Protein AF-0000000083257541 (afdb_homodimer)

pLDDT: mean 76.37, std 27.58, range [29.56, 98.88]

Radius of gyration: 21.98 Å; Cα contacts (8 Å, |Δi|>4): 328; chains: 2; bounding box: 48×57×60 Å

Foldseek 3Di:
DPQDPLVRLLVQLVVQAQAFKWWAWPVGDTFTFGFDDGDSWKTKTKGWLQSPPDDPPPPVPPPDDDDDDDDDDPDPPVPPPVRNTDIDMDIDTSSGTPHMDGDDD/DPQDPLVRLLVQLVVQAQAFKWWAWPVGDTFTFGFDDGDSWKTKTKGWLQSPPDDPPPPVPPDDDDDDDDDDDPDPPPPPPVRNTDIDMDIDTSSGTPHMDGDDD

Solvent-accessible surface area (backbone atoms only — not comparable to full-atom values): 12886 Å² total; per-residue (Å²): 124,86,77,66,49,64,66,53,35,45,50,55,50,56,76,40,54,75,34,45,28,40,35,30,32,69,88,66,50,76,44,64,31,33,28,75,46,69,56,99,55,34,40,33,26,44,24,30,27,70,74,46,84,61,75,73,73,72,73,70,72,69,79,72,84,84,91,88,86,82,77,80,79,76,67,77,72,77,58,66,72,71,74,62,66,27,74,33,75,46,78,42,49,37,83,45,50,61,46,76,42,84,45,84,126,124,86,77,67,48,64,66,52,35,45,49,55,51,56,74,41,54,76,33,46,28,40,36,30,31,69,86,68,51,74,43,61,30,33,28,75,44,69,57,98,56,34,39,33,26,44,24,30,28,69,74,47,83,62,75,72,73,75,74,75,66,76,78,74,86,85,90,87,91,83,86,87,76,80,67,79,71,76,60,66,74,70,72,64,68,28,73,32,75,47,79,41,50,37,82,45,50,62,44,75,42,85,44,85,126

Sequence (210 aa):
MVHHSKEHKLDLCQNHLKQHVLVETTTGDQIEGYVIEVDDEHVHLVVPSQQIPHLPVRAYGGYGPYGGYYGGGYGPYYGYPPYEYGLSRLIIPLTFVAALSLLPWMVHHSKEHKLDLCQNHLKQHVLVETTTGDQIEGYVIEVDDEHVHLVVPSQQIPHLPVRAYGGYGPYGGYYGGGYGPYYGYPPYEYGLSRLIIPLTFVAALSLLPW

Secondary structure (DSSP, 8-state):
-----HHHHHHHHHTTTT-EEEEEETTS-EEEEEEEEE-SSEEEEEEEGGGS-----------------------------TTTTSEEEEEEEGGGEEEEEE---/-----HHHHHHHHHTTTTSEEEEEETTS-EEEEEEEEE-SSEEEEEEEGGGS-----------------------------TTTTSEEEEEEEGGGEEEEEE---

Structure (mmCIF, N/CA/C/O backbone):
data_AF-0000000083257541-model_v1
#
loop_
_entity.id
_entity.type
_entity.pdbx_description
1 polymer 'Uncharacterized protein'
#
loop_
_atom_site.group_PDB
_atom_site.id
_atom_site.type_symbol
_atom_site.label_atom_id
_atom_site.label_alt_id
_atom_site.label_comp_id
_atom_site.label_asym_id
_atom_site.label_entity_id
_atom_site.label_seq_id
_atom_site.pdbx_PDB_ins_code
_atom_site.Cartn_x
_atom_site.Cartn_y
_atom_site.Cartn_z
_atom_site.occupancy
_atom_site.B_iso_or_equiv
_atom_site.auth_seq_id
_atom_site.auth_comp_id
_atom_site.auth_asym_id
_atom_site.auth_atom_id
_atom_site.pdbx_PDB_model_num
ATOM 1 N N . MET A 1 1 ? -9.477 27.609 11.188 1 41.97 1 MET A N 1
ATOM 2 C CA . MET A 1 1 ? -8.93 26.281 11 1 41.97 1 MET A CA 1
ATOM 3 C C . MET A 1 1 ? -9.039 25.453 12.281 1 41.97 1 MET A C 1
ATOM 5 O O . MET A 1 1 ? -8.5 25.859 13.32 1 41.97 1 MET A O 1
ATOM 9 N N . VAL A 1 2 ? -10.125 24.828 12.484 1 49.84 2 VAL A N 1
ATOM 10 C CA . VAL A 1 2 ? -10.328 24.188 13.781 1 49.84 2 VAL A CA 1
ATOM 11 C C . VAL A 1 2 ? -9.133 23.297 14.117 1 49.84 2 VAL A C 1
ATOM 13 O O . VAL A 1 2 ? -8.766 22.422 13.336 1 49.84 2 VAL A O 1
ATOM 16 N N . HIS A 1 3 ? -8.125 23.891 14.742 1 59.59 3 HIS A N 1
ATOM 17 C CA . HIS A 1 3 ? -6.965 23.172 15.25 1 59.59 3 HIS A CA 1
ATOM 18 C C . HIS A 1 3 ? -7.391 21.938 16.047 1 59.59 3 HIS A C 1
ATOM 20 O O . HIS A 1 3 ? -7.887 22.047 17.156 1 59.59 3 HIS A O 1
ATOM 26 N N . HIS A 1 4 ? -7.668 20.844 15.266 1 68.94 4 HIS A N 1
ATOM 27 C CA . HIS A 1 4 ? -7.91 19.625 16.016 1 68.94 4 HIS A CA 1
ATOM 28 C C . HIS A 1 4 ? -6.691 19.234 16.844 1 68.94 4 HIS A C 1
ATOM 30 O O . HIS A 1 4 ? -5.555 19.453 16.422 1 68.94 4 HIS A O 1
ATOM 36 N N . SER A 1 5 ? -6.902 19.062 18.109 1 88.06 5 SER A N 1
ATOM 37 C CA . SER A 1 5 ? -5.84 18.594 19 1 88.06 5 SER A CA 1
ATOM 38 C C . SER A 1 5 ? -5.156 17.359 18.422 1 88.06 5 SER A C 1
ATOM 40 O O . SER A 1 5 ? -5.699 16.688 17.547 1 88.06 5 SER A O 1
ATOM 42 N N . LYS A 1 6 ? -3.98 17.25 18.797 1 92.25 6 LYS A N 1
ATOM 43 C CA . LYS A 1 6 ? -3.227 16.062 18.406 1 92.25 6 LYS A CA 1
ATOM 44 C C . LYS A 1 6 ? -4.004 14.789 18.719 1 92.25 6 LYS A C 1
ATOM 46 O O . LYS A 1 6 ? -3.973 13.836 17.938 1 92.25 6 LYS A O 1
ATOM 51 N N . GLU A 1 7 ? -4.699 14.836 19.828 1 94.12 7 GLU A N 1
ATOM 52 C CA . GLU A 1 7 ? -5.504 13.688 20.25 1 94.12 7 GLU A CA 1
ATOM 53 C C . GLU A 1 7 ? -6.613 13.398 19.234 1 94.12 7 GLU A C 1
ATOM 55 O O . GLU A 1 7 ? -6.914 12.242 18.953 1 94.12 7 GLU A O 1
ATOM 60 N N . HIS A 1 8 ? -7.184 14.445 18.812 1 96.06 8 HIS A N 1
ATOM 61 C CA . HIS A 1 8 ? -8.234 14.281 17.812 1 96.06 8 HIS A CA 1
ATOM 62 C C . HIS A 1 8 ? -7.688 13.688 16.516 1 96.06 8 HIS A C 1
ATOM 64 O O . HIS A 1 8 ? -8.312 12.812 15.914 1 96.06 8 HIS A O 1
ATOM 70 N N . LYS A 1 9 ? -6.508 14.133 16.109 1 97.62 9 LYS A N 1
ATOM 71 C CA . LYS A 1 9 ? -5.871 13.625 14.906 1 97.62 9 LYS A CA 1
ATOM 72 C C . LYS A 1 9 ? -5.457 12.164 15.07 1 97.62 9 LYS A C 1
ATOM 74 O O . LYS A 1 9 ? -5.562 11.375 14.133 1 97.62 9 LYS A O 1
ATOM 79 N N . LEU A 1 10 ? -4.941 11.906 16.234 1 98 10 LEU A N 1
ATOM 80 C CA . LEU A 1 10 ? -4.594 10.523 16.531 1 98 10 LEU A CA 1
ATOM 81 C C . LEU A 1 10 ? -5.809 9.609 16.375 1 98 10 LEU A C 1
ATOM 83 O O . LEU A 1 10 ? -5.727 8.57 15.727 1 98 10 LEU A O 1
ATOM 87 N N . ASP A 1 11 ? -6.898 10.047 16.938 1 97.88 11 ASP A N 1
ATOM 88 C CA . ASP A 1 11 ? -8.133 9.281 16.844 1 97.88 11 ASP A CA 1
ATOM 89 C C . ASP A 1 11 ? -8.57 9.133 15.383 1 97.88 11 ASP A C 1
ATOM 91 O O . ASP A 1 11 ? -9 8.055 14.961 1 97.88 11 ASP A O 1
ATOM 95 N N . LEU A 1 12 ? -8.516 10.195 14.703 1 98.12 12 LEU A N 1
ATOM 96 C CA . LEU A 1 12 ? -8.867 10.211 13.289 1 98.12 12 LEU A CA 1
ATOM 97 C C . LEU A 1 12 ? -8.062 9.172 12.516 1 98.12 12 LEU A C 1
ATOM 99 O O . LEU A 1 12 ? -8.625 8.375 11.766 1 98.12 12 LEU A O 1
ATOM 103 N N . CYS A 1 13 ? -6.738 9.141 12.656 1 98.62 13 CYS A N 1
ATOM 104 C CA . CYS A 1 13 ? -5.855 8.227 11.938 1 98.62 13 CYS A CA 1
ATOM 105 C C . CYS A 1 13 ? -6.062 6.789 12.398 1 98.62 13 CYS A C 1
ATOM 107 O O . CYS A 1 13 ? -6.039 5.863 11.586 1 98.62 13 CYS A O 1
ATOM 109 N N . GLN A 1 14 ? -6.266 6.594 13.703 1 98.69 14 GLN A N 1
ATOM 110 C CA . GLN A 1 14 ? -6.512 5.258 14.234 1 98.69 14 GLN A CA 1
ATOM 111 C C . GLN A 1 14 ? -7.797 4.664 13.656 1 98.69 14 GLN A C 1
ATOM 113 O O . GLN A 1 14 ? -7.859 3.463 13.383 1 98.69 14 GLN A O 1
ATOM 118 N N . ASN A 1 15 ? -8.766 5.492 13.5 1 98.31 15 ASN A N 1
ATOM 119 C CA . ASN A 1 15 ? -10.047 5.047 12.953 1 98.31 15 ASN A CA 1
ATOM 120 C C . ASN A 1 15 ? -9.914 4.629 11.492 1 98.31 15 ASN A C 1
ATOM 122 O O . ASN A 1 15 ? -10.797 3.963 10.945 1 98.31 15 ASN A O 1
ATOM 126 N N . HIS A 1 16 ? -8.797 4.98 10.859 1 98.75 16 HIS A N 1
ATOM 127 C CA . HIS A 1 16 ? -8.586 4.664 9.453 1 98.75 16 HIS A CA 1
ATOM 128 C C . HIS A 1 16 ? -7.402 3.715 9.281 1 98.75 16 HIS A C 1
ATOM 130 O O . HIS A 1 16 ? -6.902 3.541 8.164 1 98.75 16 HIS A O 1
ATOM 136 N N . LEU A 1 17 ? -6.922 3.092 10.352 1 98.75 17 LEU A N 1
ATOM 137 C CA . LEU A 1 17 ? -5.84 2.115 10.289 1 98.75 17 LEU A CA 1
ATOM 138 C C . LEU A 1 17 ? -6.199 0.964 9.352 1 98.75 17 LEU A C 1
ATOM 140 O O . LEU A 1 17 ? -7.324 0.463 9.383 1 98.75 17 LEU A O 1
ATOM 144 N N . LYS A 1 18 ? -5.281 0.583 8.539 1 98.56 18 LYS A N 1
ATOM 145 C CA . LYS A 1 18 ? -5.418 -0.52 7.59 1 98.56 18 LYS A CA 1
ATOM 146 C C . LYS A 1 18 ? -6.535 -0.245 6.586 1 98.56 18 LYS A C 1
ATOM 148 O O . LYS A 1 18 ? -7.297 -1.148 6.238 1 98.56 18 LYS A O 1
ATOM 153 N N . GLN A 1 19 ? -6.695 1.006 6.16 1 98.62 19 GLN A N 1
ATOM 154 C CA . GLN A 1 19 ? -7.695 1.394 5.172 1 98.62 19 GLN A CA 1
ATOM 155 C C . GLN A 1 19 ? -7.066 2.189 4.031 1 98.62 19 GLN A C 1
ATOM 157 O O . GLN A 1 19 ? -6.02 2.816 4.211 1 98.62 19 GLN A O 1
ATOM 162 N N . HIS A 1 20 ? -7.645 2.092 2.797 1 98.44 20 HIS A N 1
ATOM 163 C CA . HIS A 1 20 ? -7.352 2.916 1.631 1 98.44 20 HIS A CA 1
ATOM 164 C C . HIS A 1 20 ? -7.973 4.301 1.766 1 98.44 20 HIS A C 1
ATOM 166 O O . HIS A 1 20 ? -9.195 4.43 1.866 1 98.44 20 HIS A O 1
ATOM 172 N N . VAL A 1 21 ? -7.113 5.395 1.768 1 98.44 21 VAL A N 1
ATOM 173 C CA . VAL A 1 21 ? -7.645 6.691 2.17 1 98.44 21 VAL A CA 1
ATOM 174 C C . VAL A 1 21 ? -7.109 7.777 1.239 1 98.44 21 VAL A C 1
ATOM 176 O O . VAL A 1 21 ? -6.145 7.555 0.504 1 98.44 21 VAL A O 1
ATOM 179 N N . LEU A 1 22 ? -7.836 8.82 1.212 1 97.81 22 LEU A N 1
ATOM 180 C CA . LEU A 1 22 ? -7.32 10.117 0.783 1 97.81 22 LEU A CA 1
ATOM 181 C C . LEU A 1 22 ? -6.953 10.977 1.985 1 97.81 22 LEU A C 1
ATOM 183 O O . LEU A 1 22 ? -7.809 11.281 2.82 1 97.81 22 LEU A O 1
ATOM 187 N N . VAL A 1 23 ? -5.676 11.32 2.121 1 97.69 23 VAL A N 1
ATOM 188 C CA . VAL A 1 23 ? -5.203 12.203 3.18 1 97.69 23 VAL A CA 1
ATOM 189 C C . VAL A 1 23 ? -5.156 13.641 2.668 1 97.69 23 VAL A C 1
ATOM 191 O O . VAL A 1 23 ? -4.586 13.914 1.608 1 97.69 23 VAL A O 1
ATOM 194 N N . GLU A 1 24 ? -5.785 14.477 3.373 1 96.94 24 GLU A N 1
ATOM 195 C CA . GLU A 1 24 ? -5.602 15.906 3.17 1 96.94 24 GLU A CA 1
ATOM 196 C C . GLU A 1 24 ? -4.703 16.516 4.25 1 96.94 24 GLU A C 1
ATOM 198 O O . GLU A 1 24 ? -4.949 16.312 5.441 1 96.94 24 GLU A O 1
ATOM 203 N N . THR A 1 25 ? -3.676 17.219 3.797 1 96.75 25 THR A N 1
ATOM 204 C CA . THR A 1 25 ? -2.779 17.844 4.77 1 96.75 25 THR A CA 1
ATOM 205 C C . THR A 1 25 ? -3.229 19.25 5.105 1 96.75 25 THR A C 1
ATOM 207 O O . THR A 1 25 ? -4.051 19.844 4.395 1 96.75 25 THR A O 1
ATOM 210 N N . THR A 1 26 ? -2.646 19.797 6.137 1 95.19 26 THR A N 1
ATOM 211 C CA . THR A 1 26 ? -2.969 21.141 6.566 1 95.19 26 THR A CA 1
ATOM 212 C C . THR A 1 26 ? -2.494 22.172 5.535 1 95.19 26 THR A C 1
ATOM 214 O O . THR A 1 26 ? -2.955 23.312 5.527 1 95.19 26 THR A O 1
ATOM 217 N N . THR A 1 27 ? -1.584 21.766 4.594 1 93.75 27 THR A N 1
ATOM 218 C CA . THR A 1 27 ? -1.086 22.672 3.564 1 93.75 27 THR A CA 1
ATOM 219 C C . THR A 1 27 ? -1.919 22.562 2.293 1 93.75 27 THR A C 1
ATOM 221 O O . THR A 1 27 ? -1.676 23.266 1.317 1 93.75 27 THR A O 1
ATOM 224 N N . GLY A 1 28 ? -2.824 21.672 2.309 1 93.31 28 GLY A N 1
ATOM 225 C CA . GLY A 1 28 ? -3.744 21.594 1.186 1 93.31 28 GLY A CA 1
ATOM 226 C C . GLY A 1 28 ? -3.453 20.438 0.247 1 93.31 28 GLY A C 1
ATOM 227 O O . GLY A 1 28 ? -4.215 20.188 -0.689 1 93.31 28 GLY A O 1
ATOM 228 N N . ASP A 1 29 ? -2.375 19.703 0.478 1 91.12 29 ASP A N 1
ATOM 229 C CA . ASP A 1 29 ? -2.051 18.562 -0.357 1 91.12 29 ASP A CA 1
ATOM 230 C C . ASP A 1 29 ? -3.055 17.422 -0.142 1 91.12 29 ASP A C 1
ATOM 232 O O . ASP A 1 29 ? -3.543 17.219 0.972 1 91.12 29 ASP A O 1
ATOM 236 N N . GLN A 1 30 ? -3.326 16.719 -1.238 1 94.12 30 GLN A N 1
ATOM 237 C CA . GLN A 1 30 ? -4.109 15.492 -1.176 1 94.12 30 GLN A CA 1
ATOM 238 C C . GLN A 1 30 ? -3.273 14.289 -1.603 1 94.12 30 GLN A C 1
ATOM 240 O O . GLN A 1 30 ? -2.697 14.281 -2.693 1 94.12 30 GLN A O 1
ATOM 245 N N . ILE A 1 31 ? -3.256 13.273 -0.767 1 94.56 31 ILE A N 1
ATOM 246 C CA . ILE A 1 31 ? -2.41 12.102 -0.986 1 94.56 31 ILE A CA 1
ATOM 247 C C . ILE A 1 31 ? -3.242 10.828 -0.838 1 94.56 31 ILE A C 1
ATOM 249 O O . ILE A 1 31 ? -3.871 10.609 0.199 1 94.56 31 ILE A O 1
ATOM 253 N N . GLU A 1 32 ? -3.266 10.055 -1.891 1 95.75 32 GLU A N 1
ATOM 254 C CA . GLU A 1 32 ? -3.822 8.711 -1.761 1 95.75 32 GLU A CA 1
ATOM 255 C C . GLU A 1 32 ? -2.844 7.777 -1.057 1 95.75 32 GLU A C 1
ATOM 257 O O . GLU A 1 32 ? -1.653 7.758 -1.376 1 95.75 32 GLU A O 1
ATOM 262 N N . GLY A 1 33 ? -3.33 7.012 -0.13 1 98.06 33 GLY A N 1
ATOM 263 C CA . GLY A 1 33 ? -2.465 6.078 0.573 1 98.06 33 GLY A CA 1
ATOM 264 C C . GLY A 1 33 ? -3.229 4.98 1.29 1 98.06 33 GLY A C 1
ATOM 265 O O . GLY A 1 33 ? -4.461 4.996 1.322 1 98.06 33 GLY A O 1
ATOM 266 N N . TYR A 1 34 ? -2.566 3.973 1.694 1 98.75 34 TYR A N 1
ATOM 267 C CA . TYR A 1 34 ? -3.004 2.92 2.605 1 98.75 34 TYR A CA 1
ATOM 268 C C . TYR A 1 34 ? -2.332 3.062 3.965 1 98.75 34 TYR A C 1
ATOM 270 O O . TYR A 1 34 ? -1.104 3.072 4.059 1 98.75 34 TYR A O 1
ATOM 278 N N . VAL A 1 35 ? -3.178 3.178 5.02 1 98.88 35 VAL A N 1
ATOM 279 C CA . VAL A 1 35 ? -2.623 3.389 6.352 1 98.88 35 VAL A CA 1
ATOM 280 C C . VAL A 1 35 ? -2.088 2.07 6.906 1 98.88 35 VAL A C 1
ATOM 282 O O . VAL A 1 35 ? -2.854 1.128 7.129 1 98.88 35 VAL A O 1
ATOM 285 N N . ILE A 1 36 ? -0.767 2.037 7.164 1 98.69 36 ILE A N 1
ATOM 286 C CA . ILE A 1 36 ? -0.191 0.767 7.594 1 98.69 36 ILE A CA 1
ATOM 287 C C . ILE A 1 36 ? 0.078 0.8 9.094 1 98.69 36 ILE A C 1
ATOM 289 O O . ILE A 1 36 ? 0.159 -0.248 9.742 1 98.69 36 ILE A O 1
ATOM 293 N N . GLU A 1 37 ? 0.319 1.988 9.641 1 98.62 37 GLU A N 1
ATOM 294 C CA . GLU A 1 37 ? 0.609 2.137 11.07 1 98.62 37 GLU A CA 1
ATOM 295 C C . GLU A 1 37 ? 0.25 3.535 11.562 1 98.62 37 GLU A C 1
ATOM 297 O O . GLU A 1 37 ? 0.361 4.512 10.812 1 98.62 37 GLU A O 1
ATOM 302 N N . VAL A 1 38 ? -0.247 3.594 12.82 1 98.81 38 VAL A N 1
ATOM 303 C CA . VAL A 1 38 ? -0.443 4.855 13.531 1 98.81 38 VAL A CA 1
ATOM 304 C C . VAL A 1 38 ? 0.255 4.797 14.883 1 98.81 38 VAL A C 1
ATOM 306 O O . VAL A 1 38 ? -0.014 3.904 15.695 1 98.81 38 VAL A O 1
ATOM 309 N N . ASP A 1 39 ? 1.161 5.719 15.008 1 98.25 39 ASP A N 1
ATOM 310 C CA . ASP A 1 39 ? 1.745 5.801 16.344 1 98.25 39 ASP A CA 1
ATOM 311 C C . ASP A 1 39 ? 1.395 7.129 17.016 1 98.25 39 ASP A C 1
ATOM 313 O O . ASP A 1 39 ? 0.495 7.84 16.562 1 98.25 39 ASP A O 1
ATOM 317 N N . ASP A 1 40 ? 2.062 7.512 18.047 1 97.5 40 ASP A N 1
ATOM 318 C CA . ASP A 1 40 ? 1.649 8.648 18.859 1 97.5 40 ASP A CA 1
ATOM 319 C C . ASP A 1 40 ? 1.889 9.969 18.141 1 97.5 40 ASP A C 1
ATOM 321 O O . ASP A 1 40 ? 1.31 10.992 18.5 1 97.5 40 ASP A O 1
ATOM 325 N N . GLU A 1 41 ? 2.758 9.883 17.078 1 97.88 41 GLU A N 1
ATOM 326 C CA . GLU A 1 41 ? 3.156 11.156 16.484 1 97.88 41 GLU A CA 1
ATOM 327 C C . GLU A 1 41 ? 2.898 11.164 14.977 1 97.88 41 GLU A C 1
ATOM 329 O O . GLU A 1 41 ? 2.85 12.227 14.359 1 97.88 41 GLU A O 1
ATOM 334 N N . HIS A 1 42 ? 2.74 9.93 14.422 1 98.62 42 HIS A N 1
ATOM 335 C CA . HIS A 1 42 ? 2.768 9.867 12.969 1 98.62 42 HIS A CA 1
ATOM 336 C C . HIS A 1 42 ? 1.729 8.883 12.438 1 98.62 42 HIS A C 1
ATOM 338 O O . HIS 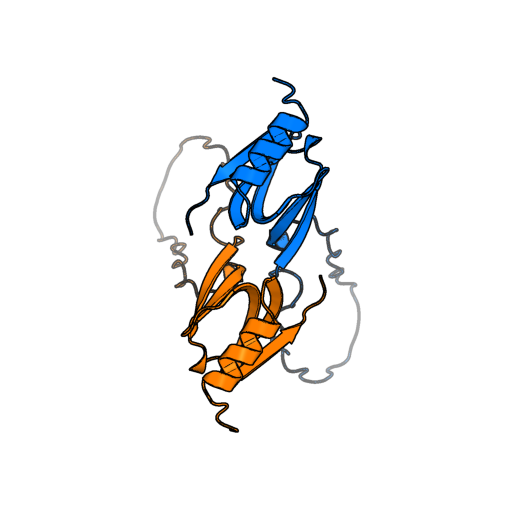A 1 42 ? 1.334 7.949 13.141 1 98.62 42 HIS A O 1
ATOM 344 N N . VAL A 1 43 ? 1.272 9.125 11.266 1 98.81 43 VAL A N 1
ATOM 345 C CA . VAL A 1 43 ? 0.597 8.141 10.43 1 98.81 43 VAL A CA 1
ATOM 346 C C . VAL A 1 43 ? 1.539 7.664 9.328 1 98.81 43 VAL A C 1
ATOM 348 O O . VAL A 1 43 ? 2.197 8.477 8.672 1 98.81 43 VAL A O 1
ATOM 351 N N . HIS A 1 44 ? 1.72 6.387 9.195 1 98.75 44 HIS A N 1
ATOM 352 C CA . HIS A 1 44 ? 2.543 5.738 8.18 1 98.75 44 HIS A CA 1
ATOM 353 C C . HIS A 1 44 ? 1.69 5.203 7.035 1 98.75 44 HIS A C 1
ATOM 355 O O . HIS A 1 44 ? 0.712 4.492 7.262 1 98.75 44 HIS A O 1
ATOM 361 N N . LEU A 1 45 ? 2.115 5.551 5.805 1 98.69 45 LEU A N 1
ATOM 362 C CA . LEU A 1 45 ? 1.312 5.207 4.633 1 98.69 45 LEU A CA 1
ATOM 363 C C . LEU A 1 45 ? 2.166 4.52 3.572 1 98.69 45 LEU A C 1
ATOM 365 O O . LEU A 1 45 ? 3.344 4.848 3.41 1 98.69 45 LEU A O 1
ATOM 369 N N . VAL A 1 46 ? 1.563 3.576 2.891 1 98.25 46 VAL A N 1
ATOM 370 C CA . VAL A 1 46 ? 2.029 3.184 1.566 1 98.25 46 VAL A CA 1
ATOM 371 C C . VAL A 1 46 ? 1.337 4.031 0.501 1 98.25 46 VAL A C 1
ATOM 373 O O . VAL A 1 46 ? 0.112 4.176 0.517 1 98.25 46 VAL A O 1
ATOM 376 N N . VAL A 1 47 ? 2.109 4.637 -0.39 1 96.75 47 VAL A N 1
ATOM 377 C CA . VAL A 1 47 ? 1.591 5.555 -1.4 1 96.75 47 VAL A CA 1
ATOM 378 C C . VAL A 1 47 ? 2.193 5.219 -2.762 1 96.75 47 VAL A C 1
ATOM 380 O O . VAL A 1 47 ? 3.246 4.582 -2.842 1 96.75 47 VAL A O 1
ATOM 383 N N . PRO A 1 48 ? 1.445 5.645 -3.855 1 93.31 48 PRO A N 1
ATOM 384 C CA . PRO A 1 48 ? 2.16 5.578 -5.133 1 93.31 48 PRO A CA 1
ATOM 385 C C . PRO A 1 48 ? 3.424 6.434 -5.148 1 93.31 48 PRO A C 1
ATOM 387 O O . PRO A 1 48 ? 3.412 7.562 -4.648 1 93.31 48 PRO A O 1
ATOM 390 N N . SER A 1 49 ? 4.5 5.898 -5.734 1 90.38 49 SER A N 1
ATOM 391 C CA . SER A 1 49 ? 5.777 6.602 -5.738 1 90.38 49 SER A CA 1
ATOM 392 C C . SER A 1 49 ? 5.668 7.945 -6.449 1 90.38 49 SER A C 1
ATOM 394 O O . SER A 1 49 ? 6.387 8.891 -6.121 1 90.38 49 SER A O 1
ATOM 396 N N . GLN A 1 50 ? 4.793 8.055 -7.332 1 84.12 50 GLN A N 1
ATOM 397 C CA . GLN A 1 50 ? 4.641 9.273 -8.125 1 84.12 50 GLN A CA 1
ATOM 398 C C . GLN A 1 50 ? 4.164 10.43 -7.258 1 84.12 50 GLN A C 1
ATOM 400 O O . GLN A 1 50 ? 4.277 11.594 -7.652 1 84.12 50 GLN A O 1
ATOM 405 N N . GLN A 1 51 ? 3.602 10.109 -6.109 1 84.06 51 GLN A N 1
ATOM 406 C CA . GLN A 1 51 ? 3.07 11.156 -5.246 1 84.06 51 GLN A CA 1
ATOM 407 C C . GLN A 1 51 ? 4.172 11.781 -4.391 1 84.06 51 GLN A C 1
ATOM 409 O O . GLN A 1 51 ? 3.949 12.789 -3.721 1 84.06 51 GLN A O 1
ATOM 414 N N . ILE A 1 52 ? 5.277 11.094 -4.305 1 79.75 52 ILE A N 1
ATOM 415 C CA . ILE A 1 52 ? 6.406 11.664 -3.572 1 79.75 52 ILE A CA 1
ATOM 416 C C . ILE A 1 52 ? 7.246 12.523 -4.512 1 79.75 52 ILE A C 1
ATOM 418 O O . ILE A 1 52 ? 7.629 12.086 -5.598 1 79.75 52 ILE A O 1
ATOM 422 N N . PRO A 1 53 ? 7.16 13.867 -4.234 1 60.75 53 PRO A N 1
ATOM 423 C CA . PRO A 1 53 ? 7.926 14.75 -5.129 1 60.75 53 PRO A CA 1
ATOM 424 C C . PRO A 1 53 ? 9.328 14.227 -5.406 1 60.75 53 PRO A C 1
ATOM 426 O O . PRO A 1 53 ? 10.062 13.875 -4.477 1 60.75 53 PRO A O 1
ATOM 429 N N . HIS A 1 54 ? 9.438 13.359 -6.254 1 52.62 54 HIS A N 1
ATOM 430 C CA . HIS A 1 54 ? 10.812 13.086 -6.664 1 52.62 54 HIS A CA 1
ATOM 431 C C . HIS A 1 54 ? 11.477 14.336 -7.227 1 52.62 54 HIS A C 1
ATOM 433 O O . HIS A 1 54 ? 10.805 15.203 -7.797 1 52.62 54 HIS A O 1
ATOM 439 N N . LEU A 1 55 ? 12.648 14.82 -6.676 1 41.19 55 LEU A N 1
ATOM 440 C CA . LEU A 1 55 ? 13.438 15.734 -7.492 1 41.19 55 LEU A CA 1
ATOM 441 C C . LEU A 1 55 ? 13.469 15.281 -8.945 1 41.19 55 LEU A C 1
ATOM 443 O O . LEU A 1 55 ? 13.398 14.078 -9.227 1 41.19 55 LEU A O 1
ATOM 447 N N . PRO A 1 56 ? 13.078 16.156 -9.812 1 39.66 56 PRO A N 1
ATOM 448 C CA . PRO A 1 56 ? 13.172 15.828 -11.234 1 39.66 56 PRO A CA 1
ATOM 449 C C . PRO A 1 56 ? 14.398 14.984 -11.57 1 39.66 56 PRO A C 1
ATOM 451 O O . PRO A 1 56 ? 15.492 15.266 -11.07 1 39.66 56 PRO A O 1
ATOM 454 N N . VAL A 1 57 ? 14.32 13.812 -11.586 1 36.12 57 VAL A N 1
ATOM 455 C CA . VAL A 1 57 ? 15.469 13.359 -12.367 1 36.12 57 VAL A CA 1
ATOM 456 C C . VAL A 1 57 ? 15.68 14.289 -13.562 1 36.12 57 VAL A C 1
ATOM 458 O O . VAL A 1 57 ? 14.766 14.5 -14.367 1 36.12 57 VAL A O 1
ATOM 461 N N . ARG A 1 58 ? 16.547 15.344 -13.461 1 35.34 58 ARG A N 1
ATOM 462 C CA . ARG A 1 58 ? 17.016 16.094 -14.617 1 35.34 58 ARG A CA 1
ATOM 463 C C . ARG A 1 58 ? 17 15.234 -15.875 1 35.34 58 ARG A C 1
ATOM 465 O O . ARG A 1 58 ? 17.5 14.109 -15.859 1 35.34 58 ARG A O 1
ATOM 472 N N . ALA A 1 59 ? 16.109 15.406 -16.719 1 36.22 59 ALA A N 1
ATOM 473 C CA . ALA A 1 59 ? 16.219 15.023 -18.125 1 36.22 59 ALA A CA 1
ATOM 474 C C . ALA A 1 59 ? 17.641 15.25 -18.641 1 36.22 59 ALA A C 1
ATOM 476 O O . ALA A 1 59 ? 18.031 16.391 -18.891 1 36.22 59 ALA A O 1
ATOM 477 N N . TYR A 1 60 ? 18.656 14.641 -18.234 1 34.56 60 TYR A N 1
ATOM 478 C CA . TYR A 1 60 ? 19.906 14.805 -18.953 1 34.56 60 TYR A CA 1
ATOM 479 C C . TYR A 1 60 ? 19.688 14.68 -20.453 1 34.56 60 TYR A C 1
ATOM 481 O O . TYR A 1 60 ? 20.625 14.391 -21.203 1 34.56 60 TYR A O 1
ATOM 489 N N . GLY A 1 61 ? 18.453 14.672 -20.969 1 36.03 61 GLY A N 1
ATOM 490 C CA . GLY A 1 61 ? 18.688 14.609 -22.406 1 36.03 61 GLY A CA 1
ATOM 491 C C . GLY A 1 61 ? 19.359 15.852 -22.953 1 36.03 61 GLY A C 1
ATOM 492 O O . GLY A 1 61 ? 18.781 16.562 -23.781 1 36.03 61 GLY A O 1
ATOM 493 N N . GLY A 1 62 ? 20.141 16.641 -22.234 1 34.5 62 GLY A N 1
ATOM 494 C CA . GLY A 1 62 ? 20.703 17.625 -23.156 1 34.5 62 GLY A CA 1
ATOM 495 C C . GLY A 1 62 ? 21.438 16.984 -24.312 1 34.5 62 GLY A C 1
ATOM 496 O O . GLY A 1 62 ? 22.281 16.109 -24.125 1 34.5 62 GLY A O 1
ATOM 497 N N . TYR A 1 63 ? 20.812 16.781 -25.547 1 35.09 63 TYR A N 1
ATOM 498 C CA . TYR A 1 63 ? 21.469 16.594 -26.828 1 35.09 63 TYR A CA 1
ATOM 499 C C . TYR A 1 63 ? 22.641 17.562 -26.984 1 35.09 63 TYR A C 1
ATOM 501 O O . TYR A 1 63 ? 22.469 18.781 -26.984 1 35.09 63 TYR A O 1
ATOM 509 N N . GLY A 1 64 ? 23.766 17.328 -26.391 1 34.56 64 GLY A N 1
ATOM 510 C CA . GLY A 1 64 ? 24.922 17.953 -27.016 1 34.56 64 GLY A CA 1
ATOM 511 C C . GLY A 1 64 ? 25 17.688 -28.516 1 34.56 64 GLY A C 1
ATOM 512 O O . GLY A 1 64 ? 24.344 16.797 -29.031 1 34.56 64 GLY A O 1
ATOM 513 N N . PRO A 1 65 ? 25.516 18.531 -29.391 1 32.41 65 PRO A N 1
ATOM 514 C CA . PRO A 1 65 ? 25.688 18.547 -30.844 1 32.41 65 PRO A CA 1
ATOM 515 C C . PRO A 1 65 ? 26.188 17.203 -31.391 1 32.41 65 PRO A C 1
ATOM 517 O O . PRO A 1 65 ? 25.703 16.734 -32.438 1 32.41 65 PRO A O 1
ATOM 520 N N . TYR A 1 66 ? 27.609 16.891 -31.203 1 30.62 66 TYR A N 1
ATOM 521 C CA . TYR A 1 66 ? 28.547 16.469 -32.219 1 30.62 66 TYR A CA 1
ATOM 522 C C . TYR A 1 66 ? 28.219 15.062 -32.719 1 30.62 66 TYR A C 1
ATOM 524 O O . TYR A 1 66 ? 27.359 14.383 -32.156 1 30.62 66 TYR A O 1
ATOM 532 N N . GLY A 1 67 ? 29.484 14 -32.781 1 31.44 67 GLY A N 1
ATOM 533 C CA . GLY A 1 67 ? 30.203 13.102 -33.688 1 31.44 67 GLY A CA 1
ATOM 534 C C . GLY A 1 67 ? 29.484 11.781 -33.906 1 31.44 67 GLY A C 1
ATOM 535 O O . GLY A 1 67 ? 28.484 11.5 -33.219 1 31.44 67 GLY A O 1
ATOM 536 N N . GLY A 1 68 ? 30.375 10.508 -34.188 1 30.28 68 GLY A N 1
ATOM 537 C CA . GLY A 1 68 ? 30.578 9.367 -35.062 1 30.28 68 GLY A CA 1
ATOM 538 C C . GLY A 1 68 ? 29.672 8.195 -34.75 1 30.28 68 GLY A C 1
ATOM 539 O O . GLY A 1 68 ? 28.547 8.125 -35.25 1 30.28 68 GLY A O 1
ATOM 540 N N . TYR A 1 69 ? 30.328 7.016 -34.219 1 32.41 69 TYR A N 1
ATOM 541 C CA . TYR A 1 69 ? 30.359 5.605 -34.594 1 32.41 69 TYR A CA 1
ATOM 542 C C . TYR A 1 69 ? 29.094 4.895 -34.156 1 32.41 69 TYR A C 1
ATOM 544 O O . TYR A 1 69 ? 28.406 5.344 -33.219 1 32.41 69 TYR A O 1
ATOM 552 N N . TYR A 1 70 ? 28.672 3.773 -34.938 1 33.25 70 TYR A N 1
ATOM 553 C CA . TYR A 1 70 ? 27.672 2.779 -35.312 1 33.25 70 TYR A CA 1
ATOM 554 C C . TYR A 1 70 ? 27.234 1.979 -34.062 1 33.25 70 TYR A C 1
ATOM 556 O O . TYR A 1 70 ? 26.703 0.875 -34.219 1 33.25 70 TYR A O 1
ATOM 564 N N . GLY A 1 71 ? 28.016 2.041 -33.031 1 31.47 71 GLY A N 1
ATOM 565 C CA . GLY A 1 71 ? 28 0.777 -32.312 1 31.47 71 GLY A CA 1
ATOM 566 C C . GLY A 1 71 ? 26.594 0.266 -32.031 1 31.47 71 GLY A C 1
ATOM 567 O O . GLY A 1 71 ? 25.625 1.018 -32.125 1 31.47 71 GLY A O 1
ATOM 568 N N . GLY A 1 72 ? 26.484 -1.099 -31.781 1 33.06 72 GLY A N 1
ATOM 569 C CA . GLY A 1 72 ? 25.625 -2.258 -31.641 1 33.06 72 GLY A CA 1
ATOM 570 C C . GLY A 1 72 ? 24.406 -2.002 -30.766 1 33.06 72 GLY A C 1
ATOM 571 O O . GLY A 1 72 ? 24.344 -0.986 -30.078 1 33.06 72 GLY A O 1
ATOM 572 N N . GLY A 1 73 ? 23.359 -2.928 -31.016 1 31.47 73 GLY A N 1
ATOM 573 C CA . GLY A 1 73 ? 21.969 -3.287 -30.797 1 31.47 73 GLY A CA 1
ATOM 574 C C . GLY A 1 73 ? 21.594 -3.371 -29.328 1 31.47 73 GLY A C 1
ATOM 575 O O . GLY A 1 73 ? 21.672 -4.445 -28.719 1 31.47 73 GLY A O 1
ATOM 576 N N . TYR A 1 74 ? 22.141 -2.58 -28.469 1 31.88 74 TYR A N 1
ATOM 577 C CA . TYR A 1 74 ? 21.719 -2.908 -27.109 1 31.88 74 TYR A CA 1
ATOM 578 C C . TYR A 1 74 ? 20.203 -3.051 -27.047 1 31.88 74 TYR A C 1
ATOM 580 O O . TYR A 1 74 ? 19.469 -2.248 -27.625 1 31.88 74 TYR A O 1
ATOM 588 N N . GLY A 1 75 ? 19.719 -4.316 -27.234 1 34.38 75 GLY A N 1
ATOM 589 C CA . GLY A 1 75 ? 18.359 -4.781 -27.016 1 34.38 75 GLY A CA 1
ATOM 590 C C . GLY A 1 75 ? 17.641 -4.031 -25.922 1 34.38 75 GLY A C 1
ATOM 591 O O . GLY A 1 75 ? 18.266 -3.461 -25.031 1 34.38 75 GLY A O 1
ATOM 592 N N . PRO A 1 76 ? 16.641 -3.27 -26.344 1 32.09 76 PRO A N 1
ATOM 593 C CA . PRO A 1 76 ? 15.805 -2.502 -25.422 1 32.09 76 PRO A CA 1
ATOM 594 C C . PRO A 1 76 ? 15.516 -3.26 -24.125 1 32.09 76 PRO A C 1
ATOM 596 O O . PRO A 1 76 ? 14.977 -4.371 -24.156 1 32.09 76 PRO A O 1
ATOM 599 N N . TYR A 1 77 ? 16.516 -3.506 -23.281 1 32.28 77 TYR A N 1
ATOM 600 C CA . TYR A 1 77 ? 16.094 -3.979 -21.969 1 32.28 77 TYR A CA 1
ATOM 601 C C . TYR A 1 77 ? 14.789 -3.32 -21.531 1 32.28 77 TYR A C 1
ATOM 603 O O . TYR A 1 77 ? 14.633 -2.102 -21.641 1 32.28 77 TYR A O 1
ATOM 611 N N . TYR A 1 78 ? 13.695 -3.707 -22.078 1 34.28 78 TYR A N 1
ATOM 612 C CA . TYR A 1 78 ? 12.352 -3.393 -21.594 1 34.28 78 TYR A CA 1
ATOM 613 C C . TYR A 1 78 ? 12.383 -3.082 -20.094 1 34.28 78 TYR A C 1
ATOM 615 O O . TYR A 1 78 ? 11.969 -3.906 -19.281 1 34.28 78 TYR A O 1
ATOM 623 N N . GLY A 1 79 ? 13.484 -2.801 -19.594 1 34.31 79 GLY A N 1
ATOM 624 C CA . GLY A 1 79 ? 13.484 -2.555 -18.156 1 34.31 79 GLY A CA 1
ATOM 625 C C . GLY A 1 79 ? 12.5 -1.478 -17.75 1 34.31 79 GLY A C 1
ATOM 626 O O . GLY A 1 79 ? 12.492 -0.384 -18.312 1 34.31 79 GLY A O 1
ATOM 627 N N . TYR A 1 80 ? 11.172 -1.749 -17.609 1 37.97 80 TYR A N 1
ATOM 628 C CA . TYR A 1 80 ? 10.359 -0.759 -16.906 1 37.97 80 TYR A CA 1
AT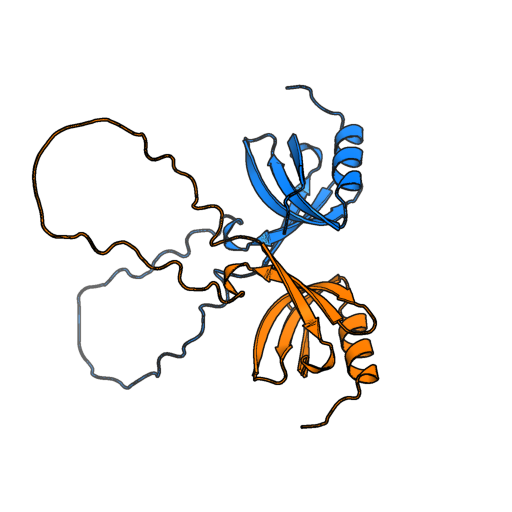OM 629 C C . TYR A 1 80 ? 11.234 0.13 -16.031 1 37.97 80 TYR A C 1
ATOM 631 O O . TYR A 1 80 ? 12.188 -0.344 -15.414 1 37.97 80 TYR A O 1
ATOM 639 N N . PRO A 1 81 ? 11.594 1.227 -16.453 1 40.09 81 PRO A N 1
ATOM 640 C CA . PRO A 1 81 ? 12.281 2.02 -15.43 1 40.09 81 PRO A CA 1
ATOM 641 C C . PRO A 1 81 ? 11.688 1.821 -14.031 1 40.09 81 PRO A C 1
ATOM 643 O O . PRO A 1 81 ? 10.5 2.074 -13.82 1 40.09 81 PRO A O 1
ATOM 646 N N . PRO A 1 82 ? 12.008 0.764 -13.297 1 45.09 82 PRO A N 1
ATOM 647 C CA . PRO A 1 82 ? 11.5 0.287 -12.016 1 45.09 82 PRO A CA 1
ATOM 648 C C . PRO A 1 82 ? 10.93 1.412 -11.148 1 45.09 82 PRO A C 1
ATOM 650 O O . PRO A 1 82 ? 9.953 1.205 -10.422 1 45.09 82 PRO A O 1
ATOM 653 N N . TYR A 1 83 ? 11.562 2.67 -11.109 1 49.31 83 TYR A N 1
ATOM 654 C CA . TYR A 1 83 ? 11.477 3.596 -9.992 1 49.31 83 TYR A CA 1
ATOM 655 C C . TYR A 1 83 ? 10.258 4.504 -10.125 1 49.31 83 TYR A C 1
ATOM 657 O O . TYR A 1 83 ? 9.695 4.957 -9.125 1 49.31 83 TYR A O 1
ATOM 665 N N . GLU A 1 84 ? 9.656 4.66 -11.336 1 60 84 GLU A N 1
ATOM 666 C CA . GLU A 1 84 ? 8.695 5.758 -11.43 1 60 84 GLU A CA 1
ATOM 667 C C . GLU A 1 84 ? 7.293 5.293 -11.047 1 60 84 GLU A C 1
ATOM 669 O O . GLU A 1 84 ? 6.48 6.086 -10.562 1 60 84 GLU A O 1
ATOM 674 N N . TYR A 1 85 ? 7.027 3.971 -11.055 1 73.88 85 TYR A N 1
ATOM 675 C CA . TYR A 1 85 ? 5.641 3.568 -10.852 1 73.88 85 TYR A CA 1
ATOM 676 C C . TYR A 1 85 ? 5.527 2.547 -9.727 1 73.88 85 TYR A C 1
ATOM 678 O O . TYR A 1 85 ? 4.602 1.729 -9.711 1 73.88 85 TYR A O 1
ATOM 686 N N . GLY A 1 86 ? 6.137 2.83 -8.609 1 88.94 86 GLY A N 1
ATOM 687 C CA . GLY A 1 86 ? 6.156 1.884 -7.508 1 88.94 86 GLY A CA 1
ATOM 688 C C . GLY A 1 86 ? 5.453 2.402 -6.266 1 88.94 86 GLY A C 1
ATOM 689 O O . GLY A 1 86 ? 4.547 3.232 -6.359 1 88.94 86 GLY A O 1
ATOM 690 N N . LEU A 1 87 ? 5.672 1.7 -5.27 1 95 87 LEU A N 1
ATOM 691 C CA . LEU A 1 87 ? 5.18 2.084 -3.949 1 95 87 LEU A CA 1
ATOM 692 C C . LEU A 1 87 ? 6.262 2.811 -3.154 1 95 87 LEU A C 1
ATOM 694 O O . LEU A 1 87 ? 7.449 2.537 -3.326 1 95 87 LEU A O 1
ATOM 698 N N . SER A 1 88 ? 5.797 3.734 -2.395 1 94.62 88 SER A N 1
ATOM 699 C CA . SER A 1 88 ? 6.656 4.422 -1.435 1 94.62 88 SER A CA 1
ATOM 700 C C . SER A 1 88 ? 6.008 4.469 -0.054 1 94.62 88 SER A C 1
ATOM 702 O O . SER A 1 88 ? 4.785 4.379 0.069 1 94.62 88 SER A O 1
ATOM 704 N N . ARG A 1 89 ? 6.898 4.543 0.91 1 96.88 89 ARG A N 1
ATOM 705 C CA . ARG A 1 89 ? 6.418 4.785 2.268 1 96.88 89 ARG A CA 1
ATOM 706 C C . ARG A 1 89 ? 6.438 6.273 2.602 1 96.88 89 ARG A C 1
ATOM 708 O O . ARG A 1 89 ? 7.434 6.953 2.359 1 96.88 89 ARG A O 1
ATOM 715 N N . LEU A 1 90 ? 5.344 6.762 3.107 1 97.06 90 LEU A N 1
ATOM 716 C CA . LEU A 1 90 ? 5.246 8.156 3.508 1 97.06 90 LEU A CA 1
ATOM 717 C C . LEU A 1 90 ? 4.848 8.281 4.977 1 97.06 90 LEU A C 1
ATOM 719 O O . LEU A 1 90 ? 3.891 7.641 5.418 1 97.06 90 LEU A O 1
ATOM 723 N N . ILE A 1 91 ? 5.652 9.055 5.723 1 98.19 91 ILE A N 1
ATOM 724 C CA . ILE A 1 91 ? 5.371 9.289 7.137 1 98.19 91 ILE A CA 1
ATOM 725 C C . ILE A 1 91 ? 4.957 10.742 7.344 1 98.19 91 ILE A C 1
ATOM 727 O O . ILE A 1 91 ? 5.703 11.664 7 1 98.19 91 ILE A O 1
ATOM 731 N N . ILE A 1 92 ? 3.752 10.945 7.875 1 97.75 92 ILE A N 1
ATOM 732 C CA . ILE A 1 92 ? 3.199 12.281 8.062 1 97.75 92 ILE A CA 1
ATOM 733 C C . ILE A 1 92 ? 2.967 12.539 9.555 1 97.75 92 ILE A C 1
ATOM 735 O O . ILE A 1 92 ? 2.283 11.758 10.227 1 97.75 92 ILE A O 1
ATOM 739 N N . PRO A 1 93 ? 3.506 13.594 10.078 1 98.31 93 PRO A N 1
ATOM 740 C CA . PRO A 1 93 ? 3.092 13.945 11.438 1 98.31 93 PRO A CA 1
ATOM 741 C C . PRO A 1 93 ? 1.585 14.156 11.555 1 98.31 93 PRO A C 1
ATOM 743 O O . PRO A 1 93 ? 0.963 14.719 10.648 1 98.31 93 PRO A O 1
ATOM 746 N N . LEU A 1 94 ? 1.043 13.711 12.688 1 98.19 94 LEU A N 1
ATOM 747 C CA . LEU A 1 94 ? -0.395 13.836 12.898 1 98.19 94 LEU A CA 1
ATOM 748 C C . LEU A 1 94 ? -0.842 15.281 12.773 1 98.19 94 LEU A C 1
ATOM 750 O O . LEU A 1 94 ? -1.935 15.562 12.273 1 98.19 94 LEU A O 1
ATOM 754 N N . THR A 1 95 ? 0.015 16.234 13.164 1 96.19 95 THR A N 1
ATOM 755 C CA . THR A 1 95 ? -0.336 17.641 13.156 1 96.19 95 THR A CA 1
ATOM 756 C C . THR A 1 95 ? -0.485 18.156 11.727 1 96.19 95 THR A C 1
ATOM 758 O O . THR A 1 95 ? -1.09 19.203 11.492 1 96.19 95 THR A O 1
ATOM 761 N N . PHE A 1 96 ? 0.054 17.484 10.734 1 96.94 96 PHE A N 1
ATOM 762 C CA . PHE A 1 96 ? -0.023 17.906 9.344 1 96.94 96 PHE A CA 1
ATOM 763 C C . PHE A 1 96 ? -1.252 17.312 8.664 1 96.94 96 PHE A C 1
ATOM 765 O O . PHE A 1 96 ? -1.558 17.641 7.52 1 96.94 96 PHE A O 1
ATOM 772 N N . VAL A 1 97 ? -1.976 16.453 9.383 1 97.62 97 VAL A N 1
ATOM 773 C CA . VAL A 1 97 ? -3.178 15.852 8.812 1 97.62 97 VAL A CA 1
ATOM 774 C C . VAL A 1 97 ? -4.375 16.781 9.039 1 97.62 97 VAL A C 1
ATOM 776 O O . VAL A 1 97 ? -4.684 17.125 10.18 1 97.62 97 VAL A O 1
ATOM 779 N N . ALA A 1 98 ? -4.969 17.141 8 1 97.31 98 ALA A N 1
ATOM 780 C CA . ALA A 1 98 ? -6.176 17.953 8.094 1 97.31 98 ALA A CA 1
ATOM 781 C C . ALA A 1 98 ? -7.43 17.078 8.086 1 97.31 98 ALA A C 1
ATOM 783 O O . ALA A 1 98 ? -8.391 17.359 8.812 1 97.31 98 ALA A O 1
ATOM 784 N N . ALA A 1 99 ? -7.395 16.047 7.281 1 97.69 99 ALA A N 1
ATOM 785 C CA . ALA A 1 99 ? -8.547 15.164 7.164 1 97.69 99 ALA A CA 1
ATOM 786 C C . ALA A 1 99 ? -8.156 13.828 6.535 1 97.69 99 ALA A C 1
ATOM 788 O O . ALA A 1 99 ? -7.141 13.742 5.84 1 97.69 99 ALA A O 1
ATOM 789 N N . LEU A 1 100 ? -8.906 12.844 6.836 1 98.06 100 LEU A N 1
ATOM 790 C CA . LEU A 1 100 ? -8.836 11.547 6.176 1 98.06 100 LEU A CA 1
ATOM 791 C C . LEU A 1 100 ? -10.227 11.094 5.719 1 98.06 100 LEU A C 1
ATOM 793 O O . LEU A 1 100 ? -11.203 11.258 6.449 1 98.06 100 LEU A O 1
ATOM 797 N N . SER A 1 101 ? -10.266 10.586 4.559 1 97.88 101 SER A N 1
ATOM 798 C CA . SER A 1 101 ? -11.5 9.992 4.059 1 97.88 101 SER A CA 1
ATOM 799 C C . SER A 1 101 ? -11.234 8.641 3.4 1 97.88 101 SER A C 1
ATOM 801 O O . SER A 1 101 ? -10.172 8.43 2.814 1 97.88 101 SER A O 1
ATOM 803 N N . LEU A 1 102 ? -12.258 7.812 3.502 1 97.38 102 LEU A N 1
ATOM 804 C CA . LEU A 1 102 ? -12.141 6.465 2.949 1 97.38 102 LEU A CA 1
ATOM 805 C C . LEU A 1 102 ? -12.234 6.496 1.427 1 97.38 102 LEU A C 1
ATOM 807 O O . LEU A 1 102 ? -13.07 7.203 0.864 1 97.38 102 LEU A O 1
ATOM 811 N N . LEU A 1 103 ? -11.312 5.77 0.757 1 95.94 103 LEU A N 1
ATOM 812 C CA . LEU A 1 103 ? -11.398 5.551 -0.683 1 95.94 103 LEU A CA 1
ATOM 813 C C . LEU A 1 103 ? -11.805 4.109 -0.991 1 95.94 103 LEU A C 1
ATOM 815 O O . LEU A 1 103 ? -11.219 3.168 -0.449 1 95.94 103 LEU A O 1
ATOM 819 N N . PRO A 1 104 ? -12.812 3.961 -1.857 1 92.44 104 PRO A N 1
ATOM 820 C CA . PRO A 1 104 ? -13.125 2.598 -2.293 1 92.44 104 PRO A CA 1
ATOM 821 C C . PRO A 1 104 ? -12.047 2.004 -3.193 1 92.44 104 PRO A C 1
ATOM 823 O O . PRO A 1 104 ? -11.305 2.746 -3.842 1 92.44 104 PRO A O 1
ATOM 826 N N . TRP A 1 105 ? -11.938 0.675 -3.193 1 89 105 TRP A N 1
ATOM 827 C CA . TRP A 1 105 ? -10.977 0.019 -4.07 1 89 105 TRP A CA 1
ATOM 828 C C . TRP A 1 105 ? -11.508 -0.067 -5.496 1 89 105 TRP A C 1
ATOM 830 O O . TRP A 1 105 ? -12.719 -0.157 -5.711 1 89 105 TRP A O 1
ATOM 840 N N . MET B 1 1 ? 9.602 -27.578 -11.852 1 42.31 1 MET B N 1
ATOM 841 C CA . MET B 1 1 ? 8.953 -26.5 -11.102 1 42.31 1 MET B CA 1
ATOM 842 C C . MET B 1 1 ? 8.523 -26.984 -9.719 1 42.31 1 MET B C 1
ATOM 844 O O . MET B 1 1 ? 7.754 -27.938 -9.602 1 42.31 1 MET B O 1
ATOM 848 N N . VAL B 1 2 ? 9.398 -26.922 -8.766 1 49.66 2 VAL B N 1
ATOM 849 C CA . VAL B 1 2 ? 9.086 -27.547 -7.48 1 49.66 2 VAL B CA 1
ATOM 850 C C . VAL B 1 2 ? 7.734 -27.047 -6.98 1 49.66 2 VAL B C 1
ATOM 852 O O . VAL B 1 2 ? 7.504 -25.844 -6.887 1 49.66 2 VAL B O 1
ATOM 855 N N . HIS B 1 3 ? 6.672 -27.734 -7.398 1 59.72 3 HIS B N 1
ATOM 856 C CA . HIS B 1 3 ? 5.316 -27.469 -6.922 1 59.72 3 HIS B CA 1
ATOM 857 C C . HIS B 1 3 ? 5.281 -27.359 -5.402 1 59.72 3 HIS B C 1
ATOM 859 O O . HIS B 1 3 ? 5.391 -28.375 -4.699 1 59.72 3 HIS B O 1
ATOM 865 N N . HIS B 1 4 ? 5.637 -26.141 -4.918 1 69.12 4 HIS B N 1
ATOM 866 C CA . HIS B 1 4 ? 5.449 -25.969 -3.482 1 69.12 4 HIS B CA 1
ATOM 867 C C . HIS B 1 4 ? 3.99 -26.156 -3.09 1 69.12 4 HIS B C 1
ATOM 869 O O . HIS B 1 4 ? 3.086 -25.812 -3.855 1 69.12 4 HIS B O 1
ATOM 875 N N . SER B 1 5 ? 3.783 -27.047 -2.166 1 88 5 SER B N 1
ATOM 876 C CA . SER B 1 5 ? 2.445 -27.266 -1.626 1 88 5 SER B CA 1
ATOM 877 C C . SER B 1 5 ? 1.794 -25.953 -1.221 1 88 5 SER B C 1
ATOM 879 O O . SER B 1 5 ? 2.479 -24.938 -1.06 1 88 5 SER B O 1
ATOM 881 N N . LYS B 1 6 ? 0.557 -26 -1.292 1 92.25 6 LYS B N 1
ATOM 882 C CA . LYS B 1 6 ? -0.202 -24.828 -0.847 1 92.25 6 LYS B CA 1
ATOM 883 C C . LYS B 1 6 ? 0.241 -24.375 0.543 1 92.25 6 LYS B C 1
ATOM 885 O O . LYS B 1 6 ? 0.312 -23.188 0.822 1 92.25 6 LYS B O 1
ATOM 890 N N . GLU B 1 7 ? 0.549 -25.359 1.359 1 94.06 7 GLU B N 1
ATOM 891 C CA . GLU B 1 7 ? 1.006 -25.078 2.717 1 94.06 7 GLU B CA 1
ATOM 892 C C . GLU B 1 7 ? 2.314 -24.297 2.703 1 94.06 7 GLU B C 1
ATOM 894 O O . GLU B 1 7 ? 2.514 -23.391 3.518 1 94.06 7 GLU B O 1
ATOM 899 N N . HIS B 1 8 ? 3.143 -24.719 1.847 1 96.12 8 HIS B N 1
ATOM 900 C CA . HIS B 1 8 ? 4.414 -24.016 1.726 1 96.12 8 HIS B CA 1
ATOM 901 C C . HIS B 1 8 ? 4.211 -22.562 1.267 1 96.12 8 HIS B C 1
ATOM 903 O O . HIS B 1 8 ? 4.852 -21.656 1.78 1 96.12 8 HIS B O 1
ATOM 909 N N . LYS B 1 9 ? 3.293 -22.375 0.334 1 97.62 9 LYS B N 1
ATOM 910 C CA . LYS B 1 9 ? 2.994 -21.047 -0.172 1 97.62 9 LYS B CA 1
ATOM 911 C C . LYS B 1 9 ? 2.336 -20.188 0.903 1 97.62 9 LYS B C 1
ATOM 913 O O . LYS B 1 9 ? 2.609 -18.984 0.999 1 97.62 9 LYS B O 1
ATOM 918 N N . LEU B 1 10 ? 1.455 -20.812 1.606 1 98 10 LEU B N 1
ATOM 919 C CA . LEU B 1 10 ? 0.828 -20.125 2.725 1 98 10 LEU B CA 1
ATOM 920 C C . LEU B 1 10 ? 1.879 -19.609 3.703 1 98 10 LEU B C 1
ATOM 922 O O . LEU B 1 10 ? 1.847 -18.438 4.098 1 98 10 LEU B O 1
ATOM 926 N N . ASP B 1 11 ? 2.799 -20.484 4.023 1 97.88 11 ASP B N 1
ATOM 927 C CA . ASP B 1 11 ? 3.877 -20.094 4.93 1 97.88 11 ASP B CA 1
ATOM 928 C C . ASP B 1 11 ? 4.715 -18.969 4.348 1 97.88 11 ASP B C 1
ATOM 930 O O . ASP B 1 11 ? 5.09 -18.031 5.062 1 97.88 11 ASP B O 1
ATOM 934 N N . LEU B 1 12 ? 5.039 -19.109 3.131 1 98.19 12 LEU B N 1
ATOM 935 C CA . LEU B 1 12 ? 5.812 -18.109 2.42 1 98.19 12 LEU B CA 1
ATOM 936 C C . LEU B 1 12 ? 5.141 -16.734 2.516 1 98.19 12 LEU B C 1
ATOM 938 O O . LEU B 1 12 ? 5.785 -15.75 2.867 1 98.19 12 LEU B O 1
ATOM 942 N N . CYS B 1 13 ? 3.8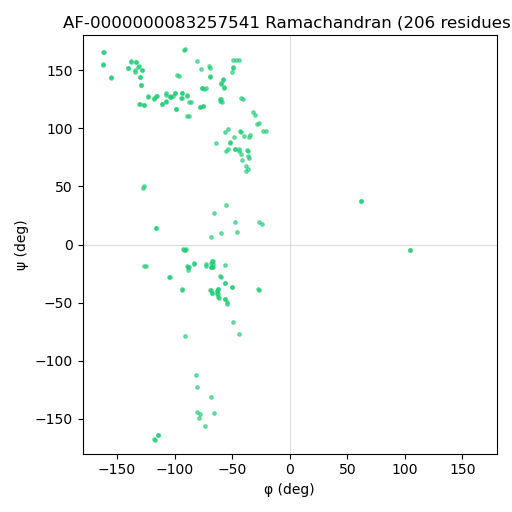42 -16.609 2.234 1 98.62 13 CYS B N 1
ATOM 943 C CA . CYS B 1 13 ? 3.1 -15.359 2.244 1 98.62 13 CYS B CA 1
ATOM 944 C C . CYS B 1 13 ? 2.938 -14.836 3.664 1 98.62 13 CYS B C 1
ATOM 946 O O . CYS B 1 13 ? 3.029 -13.625 3.896 1 98.62 13 CYS B O 1
ATOM 948 N N . GLN B 1 14 ? 2.699 -15.734 4.621 1 98.62 14 GLN B N 1
ATOM 949 C CA . GLN B 1 14 ? 2.564 -15.336 6.016 1 98.62 14 GLN B CA 1
ATOM 950 C C . GLN B 1 14 ? 3.857 -14.711 6.535 1 98.62 14 GLN B C 1
ATOM 952 O O . GLN B 1 14 ? 3.824 -13.758 7.316 1 98.62 14 GLN B O 1
ATOM 957 N N . ASN B 1 15 ? 4.941 -15.266 6.105 1 98.31 15 ASN B N 1
ATOM 958 C CA . ASN B 1 15 ? 6.242 -14.758 6.531 1 98.31 15 ASN B CA 1
ATOM 959 C C . ASN B 1 15 ? 6.508 -13.359 5.977 1 98.31 15 ASN B C 1
ATOM 961 O O . ASN B 1 15 ? 7.406 -12.664 6.445 1 98.31 15 ASN B O 1
ATOM 965 N N . HIS B 1 16 ? 5.711 -12.938 5 1 98.75 16 HIS B N 1
ATOM 966 C CA . HIS B 1 16 ? 5.898 -11.633 4.379 1 98.75 16 HIS B CA 1
ATOM 967 C C . HIS B 1 16 ? 4.699 -10.727 4.633 1 98.75 16 HIS B C 1
ATOM 969 O O . HIS B 1 16 ? 4.543 -9.695 3.975 1 98.75 16 HIS B O 1
ATOM 975 N N . LEU B 1 17 ? 3.824 -11.078 5.578 1 98.75 17 LEU B N 1
ATOM 976 C CA . LEU B 1 17 ? 2.68 -10.258 5.953 1 98.75 17 LEU B CA 1
ATOM 977 C C . LEU B 1 17 ? 3.131 -8.867 6.402 1 98.75 17 LEU B C 1
ATOM 979 O O . LEU B 1 17 ? 4.105 -8.742 7.148 1 98.75 17 LEU B O 1
ATOM 983 N N . LYS B 1 18 ? 2.471 -7.863 5.941 1 98.56 18 LYS B N 1
ATOM 984 C CA . LYS B 1 18 ? 2.729 -6.465 6.281 1 98.56 18 LYS B CA 1
ATOM 985 C C . LYS B 1 18 ? 4.129 -6.043 5.848 1 98.56 18 LYS B C 1
ATOM 987 O O . LYS B 1 18 ? 4.816 -5.324 6.57 1 98.56 18 LYS B O 1
ATOM 992 N N . GLN B 1 19 ? 4.602 -6.523 4.711 1 98.62 19 GLN B N 1
ATOM 993 C CA . GLN B 1 19 ? 5.902 -6.164 4.16 1 98.62 19 GLN B CA 1
ATOM 994 C C . GLN B 1 19 ? 5.781 -5.703 2.711 1 98.62 19 GLN B C 1
ATOM 996 O O . GLN B 1 19 ? 4.84 -6.078 2.014 1 98.62 19 GLN B O 1
ATOM 1001 N N . HIS B 1 20 ? 6.684 -4.801 2.266 1 98.44 20 HIS B N 1
ATOM 1002 C CA . HIS B 1 20 ? 6.891 -4.391 0.881 1 98.44 20 HIS B CA 1
ATOM 1003 C C . HIS B 1 20 ? 7.641 -5.461 0.095 1 98.44 20 HIS B C 1
ATOM 1005 O O . HIS B 1 20 ? 8.781 -5.801 0.433 1 98.44 20 HIS B O 1
ATOM 1011 N N . VAL B 1 21 ? 7.004 -6.016 -0.999 1 98.44 21 VAL B N 1
ATOM 1012 C CA . VAL B 1 21 ? 7.566 -7.223 -1.595 1 98.44 21 VAL B CA 1
ATOM 1013 C C . VAL B 1 21 ? 7.516 -7.117 -3.117 1 98.44 21 VAL B C 1
ATOM 1015 O O . VAL B 1 21 ? 6.797 -6.277 -3.664 1 98.44 21 VAL B O 1
ATOM 1018 N N . LEU B 1 22 ? 8.359 -7.859 -3.699 1 97.81 22 LEU B N 1
ATOM 1019 C CA . LEU B 1 22 ? 8.203 -8.273 -5.09 1 97.81 22 LEU B CA 1
ATOM 1020 C C . LEU B 1 22 ? 7.613 -9.68 -5.176 1 97.81 22 LEU B C 1
ATOM 1022 O O . LEU B 1 22 ? 8.203 -10.633 -4.672 1 97.81 22 LEU B O 1
ATOM 1026 N N . VAL B 1 23 ? 6.418 -9.812 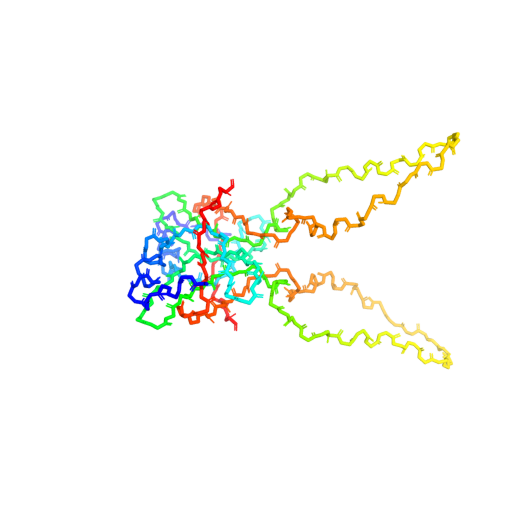-5.762 1 97.69 23 VAL B N 1
ATOM 1027 C CA . VAL B 1 23 ? 5.781 -11.109 -5.977 1 97.69 23 VAL B CA 1
ATOM 1028 C C . VAL B 1 23 ? 6.113 -11.617 -7.379 1 97.69 23 VAL B C 1
ATOM 1030 O O . VAL B 1 23 ? 5.941 -10.898 -8.367 1 97.69 23 VAL B O 1
ATOM 1033 N N . GLU B 1 24 ? 6.617 -12.766 -7.422 1 97 24 GLU B N 1
ATOM 1034 C CA . GLU B 1 24 ? 6.719 -13.492 -8.688 1 97 24 GLU B CA 1
ATOM 1035 C C . GLU B 1 24 ? 5.625 -14.547 -8.805 1 97 24 GLU B C 1
ATOM 1037 O O . GLU B 1 24 ? 5.457 -15.375 -7.906 1 97 24 GLU B O 1
ATOM 1042 N N . THR B 1 25 ? 4.898 -14.5 -9.914 1 96.75 25 THR B N 1
ATOM 1043 C CA . THR B 1 25 ? 3.846 -15.492 -10.102 1 96.75 25 THR B CA 1
ATOM 1044 C C . THR B 1 25 ? 4.375 -16.703 -10.859 1 96.75 25 THR B C 1
ATOM 1046 O O . THR B 1 25 ? 5.449 -16.656 -11.461 1 96.75 25 THR B O 1
ATOM 1049 N N . THR B 1 26 ? 3.609 -17.75 -10.859 1 95.19 26 THR B N 1
ATOM 1050 C CA . THR B 1 26 ? 3.982 -18.984 -11.555 1 95.19 26 THR B CA 1
ATOM 1051 C C . THR B 1 26 ? 4 -18.766 -13.07 1 95.19 26 THR B C 1
ATOM 1053 O O . THR B 1 26 ? 4.602 -19.547 -13.805 1 95.19 26 THR B O 1
ATOM 1056 N N . THR B 1 27 ? 3.363 -17.656 -13.578 1 93.88 27 THR B N 1
ATOM 1057 C CA . THR B 1 27 ? 3.346 -17.359 -15.008 1 93.88 27 THR B CA 1
ATOM 1058 C C . THR B 1 27 ? 4.508 -16.453 -15.391 1 93.88 27 THR B C 1
ATOM 1060 O O . THR B 1 27 ? 4.691 -16.125 -16.562 1 93.88 27 THR B O 1
ATOM 1063 N N . GLY B 1 28 ? 5.219 -16.047 -14.422 1 93.38 28 GLY B N 1
ATOM 1064 C CA . GLY B 1 28 ? 6.422 -15.289 -14.727 1 93.38 28 GLY B CA 1
ATOM 1065 C C . GLY B 1 28 ? 6.27 -13.797 -14.469 1 93.38 28 GLY B C 1
ATOM 1066 O O . GLY B 1 28 ? 7.234 -13.039 -14.57 1 93.38 28 GLY B O 1
ATOM 1067 N N . ASP B 1 29 ? 5.074 -13.336 -14.102 1 91.25 29 ASP B N 1
ATOM 1068 C CA . ASP B 1 29 ? 4.859 -11.922 -13.797 1 91.25 29 ASP B CA 1
ATOM 1069 C C . ASP B 1 29 ? 5.562 -11.523 -12.508 1 91.25 29 ASP B C 1
ATOM 1071 O O . ASP B 1 29 ? 5.637 -12.312 -11.562 1 91.25 29 ASP B O 1
ATOM 1075 N N . GLN B 1 30 ? 6.07 -10.297 -12.508 1 94.38 30 GLN B N 1
ATOM 1076 C CA . GLN B 1 30 ? 6.598 -9.688 -11.297 1 94.38 30 GLN B CA 1
ATOM 1077 C C . GLN B 1 30 ? 5.766 -8.477 -10.883 1 94.38 30 GLN B C 1
ATOM 1079 O O . GLN B 1 30 ? 5.566 -7.551 -11.672 1 94.38 30 GLN B O 1
ATOM 1084 N N . ILE B 1 31 ? 5.336 -8.477 -9.641 1 94.69 31 ILE B N 1
ATOM 1085 C CA . ILE B 1 31 ? 4.434 -7.449 -9.133 1 94.69 31 ILE B CA 1
ATOM 1086 C C . ILE B 1 31 ? 4.977 -6.883 -7.824 1 94.69 31 ILE B C 1
ATOM 1088 O O . ILE B 1 31 ? 5.215 -7.629 -6.871 1 94.69 31 ILE B O 1
ATOM 1092 N N . GLU B 1 32 ? 5.207 -5.586 -7.82 1 95.81 32 GLU B N 1
ATOM 1093 C CA . GLU B 1 32 ? 5.488 -4.922 -6.551 1 95.81 32 GLU B CA 1
ATOM 1094 C C . GLU B 1 32 ? 4.215 -4.723 -5.738 1 95.81 32 GLU B C 1
ATOM 1096 O O . GLU B 1 32 ? 3.189 -4.297 -6.277 1 95.81 32 GLU B O 1
ATOM 1101 N N . GLY B 1 33 ? 4.27 -5.027 -4.477 1 98.06 33 GLY B N 1
ATOM 1102 C CA . GLY B 1 33 ? 3.1 -4.848 -3.633 1 98.06 33 GLY B CA 1
ATOM 1103 C C . GLY B 1 33 ? 3.432 -4.816 -2.152 1 98.06 33 GLY B C 1
ATOM 1104 O O . GLY B 1 33 ? 4.582 -5.027 -1.766 1 98.06 33 GLY B O 1
ATOM 1105 N N . TYR B 1 34 ? 2.529 -4.387 -1.368 1 98.75 34 TYR B N 1
ATOM 1106 C CA . TYR B 1 34 ? 2.506 -4.484 0.087 1 98.75 34 TYR B CA 1
ATOM 1107 C C . TYR B 1 34 ? 1.477 -5.508 0.549 1 98.75 34 TYR B C 1
ATOM 1109 O O . TYR B 1 34 ? 0.292 -5.398 0.222 1 98.75 34 TYR B O 1
ATOM 1117 N N . VAL B 1 35 ? 1.968 -6.516 1.33 1 98.88 35 VAL B N 1
ATOM 1118 C CA . VAL B 1 35 ? 1.066 -7.578 1.758 1 98.88 35 VAL B CA 1
ATOM 1119 C C . VAL B 1 35 ? 0.197 -7.09 2.912 1 98.88 35 VAL B C 1
ATOM 1121 O O . VAL B 1 35 ? 0.705 -6.777 3.992 1 98.88 35 VAL B O 1
ATOM 1124 N N . ILE B 1 36 ? -1.137 -7.074 2.674 1 98.69 36 ILE B N 1
ATOM 1125 C CA . ILE B 1 36 ? -1.998 -6.512 3.709 1 98.69 36 ILE B CA 1
ATOM 1126 C C . ILE B 1 36 ? -2.711 -7.637 4.457 1 98.69 36 ILE B C 1
ATOM 1128 O O . ILE B 1 36 ? -3.145 -7.453 5.598 1 98.69 36 ILE B O 1
ATOM 1132 N N . GLU B 1 37 ? -2.924 -8.766 3.777 1 98.62 37 GLU B N 1
ATOM 1133 C CA . GLU B 1 37 ? -3.615 -9.898 4.383 1 98.62 37 GLU B CA 1
ATOM 1134 C C . GLU B 1 37 ? -3.221 -11.211 3.709 1 98.62 37 GLU B C 1
ATOM 1136 O O . GLU B 1 37 ? -2.947 -11.234 2.50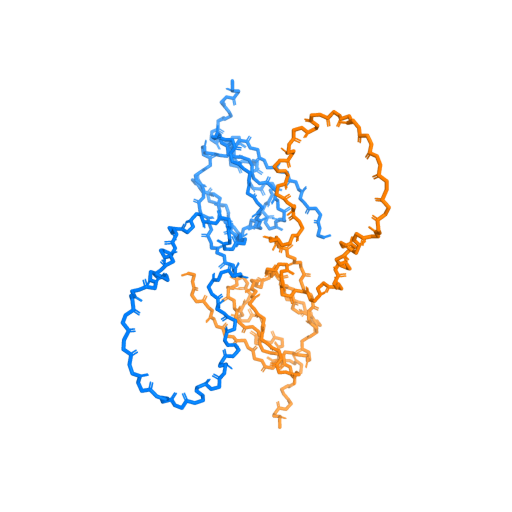8 1 98.62 37 GLU B O 1
ATOM 1141 N N . VAL B 1 38 ? -3.129 -12.273 4.531 1 98.81 38 VAL B N 1
ATOM 1142 C CA . VAL B 1 38 ? -2.979 -13.633 4.039 1 98.81 38 VAL B CA 1
ATOM 1143 C C . VAL B 1 38 ? -4.062 -14.523 4.641 1 98.81 38 VAL B C 1
ATOM 1145 O O . VAL B 1 38 ? -4.191 -14.617 5.863 1 98.81 38 VAL B O 1
ATOM 1148 N N . ASP B 1 39 ? -4.809 -15.062 3.73 1 98.25 39 ASP B N 1
ATOM 1149 C CA . ASP B 1 39 ? -5.754 -16.047 4.246 1 98.25 39 ASP B CA 1
ATOM 1150 C C . ASP B 1 39 ? -5.434 -17.438 3.725 1 98.25 39 ASP B C 1
ATOM 1152 O O . ASP B 1 39 ? -4.34 -17.688 3.207 1 98.25 39 ASP B O 1
ATOM 1156 N N . ASP B 1 40 ? -6.32 -18.375 3.814 1 97.5 40 ASP B N 1
ATOM 1157 C CA . ASP B 1 40 ? -6.016 -19.766 3.545 1 97.5 40 ASP B CA 1
ATOM 1158 C C . ASP B 1 40 ? -5.82 -20.016 2.051 1 97.5 40 ASP B C 1
ATOM 1160 O O . ASP B 1 40 ? -5.23 -21.016 1.651 1 97.5 40 ASP B O 1
ATOM 1164 N N . GLU B 1 41 ? -6.332 -19.047 1.242 1 97.88 41 GLU B N 1
ATOM 1165 C CA . GLU B 1 41 ? -6.332 -19.328 -0.189 1 97.88 41 GLU B CA 1
ATOM 1166 C C . GLU B 1 41 ? -5.621 -18.234 -0.971 1 97.88 41 GLU B C 1
ATOM 1168 O O . GLU B 1 41 ? -5.23 -18.422 -2.123 1 97.88 41 GLU B O 1
ATOM 1173 N N . HIS B 1 42 ? -5.484 -17.047 -0.303 1 98.62 42 HIS B N 1
ATOM 1174 C CA . HIS B 1 42 ? -5.07 -15.898 -1.094 1 98.62 42 HIS B CA 1
ATOM 1175 C C . HIS B 1 42 ? -4.078 -15.031 -0.325 1 98.62 42 HIS B C 1
ATOM 1177 O O . HIS B 1 42 ? -4.062 -15.039 0.908 1 98.62 42 HIS B O 1
ATOM 1183 N N . VAL B 1 43 ? -3.254 -14.359 -1.033 1 98.81 43 VAL B N 1
ATOM 1184 C CA . VAL B 1 43 ? -2.51 -13.203 -0.545 1 98.81 43 VAL B CA 1
ATOM 1185 C C . VAL B 1 43 ? -3.127 -11.922 -1.1 1 98.81 43 VAL B C 1
ATOM 1187 O O . VAL B 1 43 ? -3.42 -11.836 -2.295 1 98.81 43 VAL B O 1
ATOM 1190 N N . HIS B 1 44 ? -3.445 -10.984 -0.25 1 98.75 44 HIS B N 1
ATOM 1191 C CA . HIS B 1 44 ? -4.004 -9.68 -0.588 1 98.75 44 HIS B CA 1
ATOM 1192 C C . HIS B 1 44 ? -2.928 -8.594 -0.574 1 98.75 44 HIS B C 1
ATOM 1194 O O . HIS B 1 44 ? -2.186 -8.469 0.403 1 98.75 44 HIS B O 1
ATOM 1200 N N . LEU B 1 45 ? -2.891 -7.809 -1.667 1 98.69 45 LEU B N 1
ATOM 1201 C CA . LEU B 1 45 ? -1.827 -6.824 -1.823 1 98.69 45 LEU B CA 1
ATOM 1202 C C . LEU B 1 45 ? -2.402 -5.453 -2.168 1 98.69 45 LEU B C 1
ATOM 1204 O O . LEU B 1 45 ? -3.412 -5.359 -2.869 1 98.69 45 LEU B O 1
ATOM 1208 N N . VAL B 1 46 ? -1.774 -4.43 -1.653 1 98.25 46 VAL B N 1
ATOM 1209 C CA . VAL B 1 46 ? -1.863 -3.1 -2.252 1 98.25 46 VAL B CA 1
ATOM 1210 C C . VAL B 1 46 ? -0.757 -2.926 -3.289 1 98.25 46 VAL B C 1
ATOM 1212 O O . VAL B 1 46 ? 0.411 -3.211 -3.016 1 98.25 46 VAL B O 1
ATOM 1215 N N . VAL B 1 47 ? -1.121 -2.514 -4.496 1 96.75 47 VAL B N 1
ATOM 1216 C CA . VAL B 1 47 ? -0.182 -2.398 -5.605 1 96.75 47 VAL B CA 1
ATOM 1217 C C . VAL B 1 47 ? -0.38 -1.059 -6.312 1 96.75 47 VAL B C 1
ATOM 1219 O O . VAL B 1 47 ? -1.439 -0.439 -6.195 1 96.75 47 VAL B O 1
ATOM 1222 N N . PRO B 1 48 ? 0.726 -0.605 -7.035 1 93.44 48 PRO B N 1
ATOM 1223 C CA . PRO B 1 48 ? 0.437 0.517 -7.934 1 93.44 48 PRO B CA 1
ATOM 1224 C C . PRO B 1 48 ? -0.616 0.175 -8.984 1 93.44 48 PRO B C 1
ATOM 1226 O O . PRO B 1 48 ? -0.589 -0.917 -9.555 1 93.44 48 PRO B O 1
ATOM 1229 N N . SER B 1 49 ? -1.523 1.117 -9.227 1 90.38 49 SER B N 1
ATOM 1230 C CA . SER B 1 49 ? -2.615 0.869 -10.164 1 90.38 49 SER B CA 1
ATOM 1231 C C . SER B 1 49 ? -2.086 0.551 -11.555 1 90.38 49 SER B C 1
ATOM 1233 O O . SER B 1 49 ? -2.719 -0.188 -12.312 1 90.38 49 SER B O 1
ATOM 1235 N N . GLN B 1 50 ? -0.979 1.032 -11.867 1 84.25 50 GLN B N 1
ATOM 1236 C CA . GLN B 1 50 ? -0.409 0.851 -13.203 1 84.25 50 GLN B CA 1
ATOM 1237 C C . GLN B 1 50 ? -0.053 -0.611 -13.453 1 84.25 50 GLN B C 1
ATOM 1239 O O . GLN B 1 50 ? 0.142 -1.021 -14.602 1 84.25 50 GLN B O 1
ATOM 1244 N N . GLN B 1 51 ? 0.069 -1.372 -12.375 1 84.62 51 GLN B N 1
ATOM 1245 C CA . GLN B 1 51 ? 0.463 -2.77 -12.523 1 84.62 51 GLN B CA 1
ATOM 1246 C C . GLN B 1 51 ? -0.742 -3.646 -12.852 1 84.62 51 GLN B C 1
ATOM 1248 O O . GLN B 1 51 ? -0.588 -4.828 -13.172 1 84.62 51 GLN B O 1
ATOM 1253 N N . ILE B 1 52 ? -1.913 -3.111 -12.633 1 80.19 52 ILE B N 1
ATOM 1254 C CA . ILE B 1 52 ? -3.113 -3.857 -13 1 80.19 52 ILE B CA 1
ATOM 1255 C C . ILE B 1 52 ? -3.496 -3.545 -14.438 1 80.19 52 ILE B C 1
ATOM 1257 O O . ILE B 1 52 ? -3.598 -2.377 -14.828 1 80.19 52 ILE B O 1
ATOM 1261 N N . PRO B 1 53 ? -3.301 -4.602 -15.297 1 61.31 53 PRO B N 1
ATOM 1262 C CA . PRO B 1 53 ? -3.615 -4.348 -16.703 1 61.31 53 PRO B CA 1
ATOM 1263 C C . PRO B 1 53 ? -4.93 -3.594 -16.891 1 61.31 53 PRO B C 1
ATOM 1265 O O . PRO B 1 53 ? -5.949 -3.977 -16.312 1 61.31 53 PRO B O 1
ATOM 1268 N N . HIS B 1 54 ? -4.883 -2.377 -16.766 1 53.56 54 HIS B N 1
ATOM 1269 C CA . HIS B 1 54 ? -6.094 -1.682 -17.188 1 53.56 54 HIS B CA 1
ATOM 1270 C C . HIS B 1 54 ? -6.387 -1.939 -18.656 1 53.56 54 HIS B C 1
ATOM 1272 O O . HIS B 1 54 ? -5.465 -2.164 -19.453 1 53.56 54 HIS B O 1
ATOM 1278 N N . LEU B 1 55 ? -7.582 -2.471 -19.031 1 41.91 55 LEU B N 1
ATOM 1279 C CA . LEU B 1 55 ? -7.953 -2.322 -20.438 1 41.91 55 LEU B CA 1
ATOM 1280 C C . LEU B 1 55 ? -7.613 -0.923 -20.938 1 41.91 55 LEU B C 1
ATOM 1282 O O . LEU B 1 55 ? -7.613 0.037 -20.172 1 41.91 55 LEU B O 1
ATOM 1286 N N . PRO B 1 56 ? -6.871 -0.855 -22 1 39.88 56 PRO B N 1
ATOM 1287 C CA . PRO B 1 56 ? -6.57 0.446 -22.609 1 39.88 56 PRO B CA 1
ATOM 1288 C C . PRO B 1 56 ? -7.734 1.427 -22.5 1 39.88 56 PRO B C 1
ATOM 1290 O O . PRO B 1 56 ? -8.891 1.048 -22.734 1 39.88 56 PRO B O 1
ATOM 1293 N N . VAL B 1 57 ? -7.797 2.186 -21.625 1 36.59 57 VAL B N 1
ATOM 1294 C CA . VAL B 1 57 ? -8.703 3.246 -22.031 1 36.59 57 VAL B CA 1
ATOM 1295 C C . VAL B 1 57 ? -8.43 3.621 -23.484 1 36.59 57 VAL B C 1
ATOM 1297 O O . VAL B 1 57 ? -7.289 3.912 -23.859 1 36.59 57 VAL B O 1
ATOM 1300 N N . ARG B 1 58 ? -9.18 3.09 -24.516 1 35.69 58 ARG B N 1
ATOM 1301 C CA . ARG B 1 58 ? -9.172 3.588 -25.875 1 35.69 58 ARG B CA 1
ATOM 1302 C C . ARG B 1 58 ? -8.844 5.078 -25.922 1 35.69 58 ARG B C 1
ATOM 1304 O O . ARG B 1 58 ? -9.438 5.867 -25.188 1 35.69 58 ARG B O 1
ATOM 1311 N N . ALA B 1 59 ? -7.715 5.438 -26.266 1 36.44 59 ALA B N 1
ATOM 1312 C CA . ALA B 1 59 ? -7.398 6.766 -26.781 1 36.44 59 ALA B CA 1
ATOM 1313 C C . ALA B 1 59 ? -8.508 7.281 -27.688 1 36.44 59 ALA B C 1
ATOM 1315 O O . ALA B 1 59 ? -8.633 6.844 -28.828 1 36.44 59 ALA B O 1
ATOM 1316 N N . TYR B 1 60 ? -9.711 7.52 -27.344 1 35.22 60 TYR B N 1
ATOM 1317 C CA . TYR B 1 60 ? -10.617 8.18 -28.266 1 35.22 60 TYR B CA 1
ATOM 1318 C C . TYR B 1 60 ? -9.969 9.406 -28.891 1 35.22 60 TYR B C 1
ATOM 1320 O O . TYR B 1 60 ? -10.609 10.445 -29.062 1 35.22 60 TYR B O 1
ATOM 1328 N N . GLY B 1 61 ? -8.648 9.539 -28.891 1 35.53 61 GLY B N 1
ATOM 1329 C CA . GLY B 1 61 ? -8.367 10.75 -29.641 1 35.53 61 GLY B CA 1
ATOM 1330 C C . GLY B 1 61 ? -8.688 10.617 -31.125 1 35.53 61 GLY B C 1
ATOM 1331 O O . GLY B 1 61 ? -8.141 11.352 -31.953 1 35.53 61 GLY B O 1
ATOM 1332 N N . GLY B 1 62 ? -9.289 9.578 -31.734 1 35.5 62 GLY B N 1
ATOM 1333 C CA . GLY B 1 62 ? -9.273 9.852 -33.156 1 35.5 62 GLY B CA 1
ATOM 1334 C C . GLY B 1 62 ? -10.078 11.078 -33.562 1 35.5 62 GLY B C 1
ATOM 1335 O O . GLY B 1 62 ? -11.281 11.141 -33.281 1 35.5 62 GLY B O 1
ATOM 1336 N N . TYR B 1 63 ? -9.531 12.352 -33.562 1 35.59 63 TYR B N 1
ATOM 1337 C CA . TYR B 1 63 ? -10.07 13.5 -34.281 1 35.59 63 TYR B CA 1
ATOM 1338 C C . TYR B 1 63 ? -10.5 13.094 -35.688 1 35.59 63 TYR B C 1
ATOM 1340 O O . TYR B 1 63 ? -9.734 12.461 -36.406 1 35.59 63 TYR B O 1
ATOM 1348 N N . GLY B 1 64 ? -11.766 12.828 -35.906 1 34.91 64 GLY B N 1
ATOM 1349 C CA . GLY B 1 64 ? -12.453 13 -37.156 1 34.91 64 GLY B CA 1
ATOM 1350 C C . GLY B 1 64 ? -12.125 14.312 -37.844 1 34.91 64 GLY B C 1
ATOM 1351 O O . GLY B 1 64 ? -11.57 15.219 -37.25 1 34.91 64 GLY B O 1
ATOM 1352 N N . PRO B 1 65 ? -12.297 14.539 -39.156 1 32.59 65 PRO B N 1
ATOM 1353 C CA . PRO B 1 65 ? -12.023 15.633 -40.094 1 32.59 65 PRO B CA 1
ATOM 1354 C C . PRO B 1 65 ? -12.531 16.984 -39.594 1 32.59 65 PRO B C 1
ATOM 1356 O O . PRO B 1 65 ? -11.906 18.016 -39.844 1 32.59 65 PRO B O 1
ATOM 1359 N N . TYR B 1 66 ? 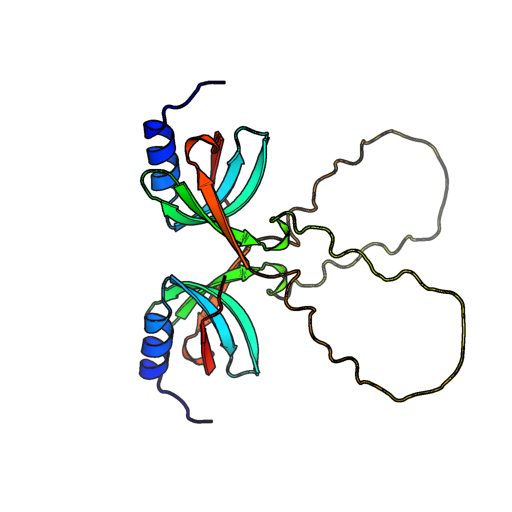-14.008 17.188 -39.469 1 31.14 66 TYR B N 1
ATOM 1360 C CA . TYR B 1 66 ? -14.719 18.312 -40.062 1 31.14 66 TYR B CA 1
ATOM 1361 C C . TYR B 1 66 ? -14.297 19.625 -39.406 1 31.14 66 TYR B C 1
ATOM 1363 O O . TYR B 1 66 ? -13.656 19.625 -38.375 1 31.14 66 TYR B O 1
ATOM 1371 N N . GLY B 1 67 ? -15.5 20.781 -39.25 1 32 67 GLY B N 1
ATOM 1372 C CA . GLY B 1 67 ? -15.867 22.188 -39.438 1 32 67 GLY B CA 1
ATOM 1373 C C . GLY B 1 67 ? -15.312 23.094 -38.344 1 32 67 GLY B C 1
ATOM 1374 O O . GLY B 1 67 ? -14.719 22.625 -37.375 1 32 67 GLY B O 1
ATOM 1375 N N . GLY B 1 68 ? -16.188 24.328 -37.906 1 30.17 68 GLY B N 1
ATOM 1376 C CA . GLY B 1 68 ? -16.203 25.766 -37.625 1 30.17 68 GLY B CA 1
ATOM 1377 C C . GLY B 1 68 ? -15.68 26.109 -36.25 1 30.17 68 GLY B C 1
ATOM 1378 O O . GLY B 1 68 ? -15.195 25.25 -35.531 1 30.17 68 GLY B O 1
ATOM 1379 N N . TYR B 1 69 ? -16.641 26.875 -35.375 1 32.22 69 TYR B N 1
ATOM 1380 C CA . TYR B 1 69 ? -16.672 28.141 -34.656 1 32.22 69 TYR B CA 1
ATOM 1381 C C . TYR B 1 69 ? -15.93 28.016 -33.312 1 32.22 69 TYR B C 1
ATOM 1383 O O . TYR B 1 69 ? -15.648 26.906 -32.875 1 32.22 69 TYR B O 1
ATOM 1391 N N . TYR B 1 70 ? -16.516 28.781 -32.219 1 30.08 70 TYR B N 1
ATOM 1392 C CA . TYR B 1 70 ? -16.266 29.859 -31.25 1 30.08 70 TYR B CA 1
ATOM 1393 C C . TYR B 1 70 ? -15.703 29.297 -29.953 1 30.08 70 TYR B C 1
ATOM 1395 O O . TYR B 1 70 ? -14.68 29.781 -29.438 1 30.08 70 TYR B O 1
ATOM 1403 N N . GLY B 1 71 ? -16.609 28.719 -29.094 1 29.56 71 GLY B N 1
ATOM 1404 C CA . GLY B 1 71 ? -16.891 29.219 -27.766 1 29.56 71 GLY B CA 1
ATOM 1405 C C . GLY B 1 71 ? -15.773 28.938 -26.766 1 29.56 71 GLY B C 1
ATOM 1406 O O . GLY B 1 71 ? -14.836 28.203 -27.078 1 29.56 71 GLY B O 1
ATOM 1407 N N . GLY B 1 72 ? -16.125 28.891 -25.328 1 31.98 72 GLY B N 1
ATOM 1408 C CA . GLY B 1 72 ? -15.812 29.312 -23.969 1 31.98 72 GLY B CA 1
ATOM 1409 C C . GLY B 1 72 ? -14.703 28.5 -23.344 1 31.98 72 GLY B C 1
ATOM 1410 O O . GLY B 1 72 ? -14.32 27.453 -23.859 1 31.98 72 GLY B O 1
ATOM 1411 N N . GLY B 1 73 ? -14 29.125 -22.25 1 32.78 73 GLY B N 1
ATOM 1412 C CA . GLY B 1 73 ? -12.891 29.25 -21.312 1 32.78 73 GLY B CA 1
ATOM 1413 C C . GLY B 1 73 ? -12.727 28.016 -20.438 1 32.78 73 GLY B C 1
ATOM 1414 O O . GLY B 1 73 ? -12.148 28.109 -19.344 1 32.78 73 GLY B O 1
ATOM 1415 N N . TYR B 1 74 ? -13.406 26.906 -20.688 1 33.28 74 TYR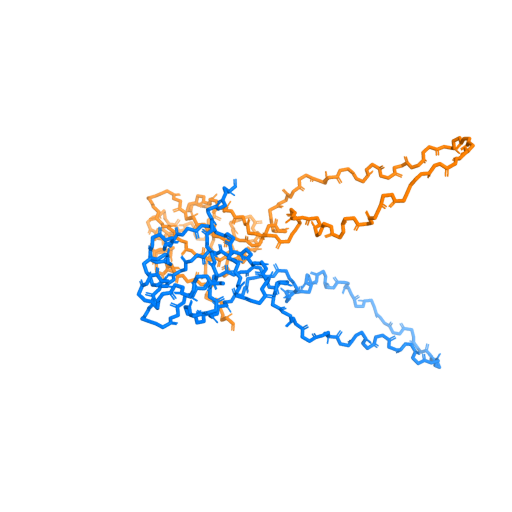 B N 1
ATOM 1416 C CA . TYR B 1 74 ? -13.352 26.047 -19.516 1 33.28 74 TYR B CA 1
ATOM 1417 C C . TYR B 1 74 ? -11.906 25.812 -19.078 1 33.28 74 TYR B C 1
ATOM 1419 O O . TYR B 1 74 ? -11.016 25.672 -19.906 1 33.28 74 TYR B O 1
ATOM 1427 N N . GLY B 1 75 ? -11.492 26.578 -18.062 1 35 75 GLY B N 1
ATOM 1428 C CA . GLY B 1 75 ? -10.289 26.453 -17.25 1 35 75 GLY B CA 1
ATOM 1429 C C . GLY B 1 75 ? -9.844 25.016 -17.062 1 35 75 GLY B C 1
ATOM 1430 O O . GLY B 1 75 ? -10.656 24.094 -17.141 1 35 75 GLY B O 1
ATOM 1431 N N . PRO B 1 76 ? -8.695 24.688 -17.609 1 32.47 76 PRO B N 1
ATOM 1432 C CA . PRO B 1 76 ? -8.102 23.344 -17.484 1 32.47 76 PRO B CA 1
ATOM 1433 C C . PRO B 1 76 ? -8.234 22.766 -16.078 1 32.47 76 PRO B C 1
ATOM 1435 O O . PRO B 1 76 ? -7.859 23.406 -15.102 1 32.47 76 PRO B O 1
ATOM 1438 N N . TYR B 1 77 ? -9.445 22.359 -15.68 1 32.56 77 TYR B N 1
ATOM 1439 C CA . TYR B 1 77 ? -9.469 21.562 -14.453 1 32.56 77 TYR B CA 1
ATOM 1440 C C . TYR B 1 77 ? -8.242 20.656 -14.367 1 32.56 77 TYR B C 1
ATOM 1442 O O . TYR B 1 77 ? -7.914 19.953 -15.328 1 32.56 77 TYR B O 1
ATOM 1450 N N . TYR B 1 78 ? -7.109 21.156 -14.055 1 34.62 78 TYR B N 1
ATOM 1451 C CA . TYR B 1 78 ? -5.926 20.406 -13.656 1 34.62 78 TYR B CA 1
ATOM 1452 C C . TYR B 1 78 ? -6.312 19.078 -13.023 1 34.62 78 TYR B C 1
ATOM 1454 O O . TYR B 1 78 ? -6.262 18.938 -11.797 1 34.62 78 TYR B O 1
ATOM 1462 N N . GLY B 1 79 ? -7.473 18.641 -13.25 1 34.91 79 GLY B N 1
ATOM 1463 C CA . GLY B 1 79 ? -7.816 17.391 -12.602 1 34.91 79 GLY B CA 1
ATOM 1464 C C . GLY B 1 79 ? -6.816 16.281 -12.875 1 34.91 79 GLY B C 1
ATOM 1465 O O . GLY B 1 79 ? -6.465 16.016 -14.023 1 34.91 79 GLY B O 1
ATOM 1466 N N . TYR B 1 80 ? -5.66 16.188 -12.164 1 38.53 80 TYR B N 1
ATOM 1467 C CA . TYR B 1 80 ? -4.902 14.945 -12.258 1 38.53 80 TYR B CA 1
ATOM 1468 C C . TYR B 1 80 ? -5.801 13.789 -12.68 1 38.53 80 TYR B C 1
ATOM 1470 O O . TYR B 1 80 ? -6.957 13.703 -12.258 1 38.53 80 TYR B O 1
ATOM 1478 N N . PRO B 1 81 ? -5.82 13.461 -13.859 1 40.31 81 PRO B N 1
ATOM 1479 C CA . PRO B 1 81 ? -6.605 12.25 -14.102 1 40.31 81 PRO B CA 1
ATOM 1480 C C . PRO B 1 81 ? -6.457 11.219 -12.984 1 40.31 81 PRO B C 1
ATOM 1482 O O . PRO B 1 81 ? -5.344 10.773 -12.695 1 40.31 81 PRO B O 1
ATOM 1485 N N . PRO B 1 82 ? -7.148 11.312 -11.859 1 45.22 82 PRO B N 1
ATOM 1486 C CA . PRO B 1 82 ? -7.094 10.531 -10.617 1 45.22 82 PRO B CA 1
ATOM 1487 C C . PRO B 1 82 ? -6.613 9.102 -10.852 1 45.22 82 PRO B C 1
ATOM 1489 O O . PRO B 1 82 ? -5.945 8.523 -9.984 1 45.22 82 PRO B O 1
ATOM 1492 N N . TYR B 1 83 ? -6.992 8.359 -12 1 49.5 83 TYR B N 1
ATOM 1493 C CA . TYR B 1 83 ? -7.102 6.902 -12.07 1 49.5 83 TYR B CA 1
ATOM 1494 C C . TYR B 1 83 ? -5.766 6.273 -12.453 1 49.5 83 TYR B C 1
ATOM 1496 O O . TYR B 1 83 ? -5.465 5.148 -12.047 1 49.5 83 TYR B O 1
ATOM 1504 N N . GLU B 1 84 ? -4.82 6.992 -13.086 1 60.22 84 GLU B N 1
ATOM 1505 C CA . GLU B 1 84 ? -3.73 6.219 -13.68 1 60.22 84 GLU B CA 1
ATOM 1506 C C . GLU B 1 84 ? -2.604 5.996 -12.672 1 60.22 84 GLU B C 1
ATOM 1508 O O . GLU B 1 84 ? -1.887 5 -12.742 1 60.22 84 GLU B O 1
ATOM 1513 N N . TYR B 1 85 ? -2.535 6.801 -11.586 1 73.94 85 TYR B N 1
ATOM 1514 C CA . TYR B 1 85 ? -1.356 6.684 -10.734 1 73.94 85 TYR B CA 1
ATOM 1515 C C . TYR B 1 85 ? -1.753 6.449 -9.281 1 73.94 85 TYR B C 1
ATOM 1517 O O . TYR B 1 85 ? -1.004 6.797 -8.359 1 73.94 85 TYR B O 1
ATOM 1525 N N . GLY B 1 86 ? -2.621 5.492 -9.047 1 89 86 GLY B N 1
ATOM 1526 C CA . GLY B 1 86 ? -3.127 5.25 -7.703 1 89 86 GLY B CA 1
ATOM 1527 C C . GLY B 1 86 ? -2.773 3.871 -7.172 1 89 86 GLY B C 1
ATOM 1528 O O . GLY B 1 86 ? -1.768 3.285 -7.574 1 89 86 GLY B O 1
ATOM 1529 N N . LEU B 1 87 ? -3.408 3.578 -6.145 1 95 87 LEU B N 1
ATOM 1530 C CA . LEU B 1 87 ? -3.291 2.26 -5.531 1 95 87 LEU B CA 1
ATOM 1531 C C . LEU B 1 87 ? -4.441 1.357 -5.961 1 95 87 LEU B C 1
ATOM 1533 O O . LEU B 1 87 ? -5.551 1.835 -6.215 1 95 87 LEU B O 1
ATOM 1537 N N . SER B 1 88 ? -4.105 0.13 -6.078 1 94.62 88 SER B N 1
ATOM 1538 C CA . SER B 1 88 ? -5.102 -0.906 -6.324 1 94.62 88 SER B CA 1
ATOM 1539 C C . SER B 1 88 ? -4.914 -2.088 -5.379 1 94.62 88 SER B C 1
ATOM 1541 O O . SER B 1 88 ? -3.814 -2.312 -4.867 1 94.62 88 SER B O 1
ATOM 1543 N N . ARG B 1 89 ? -6.035 -2.73 -5.156 1 96.94 89 ARG B N 1
ATOM 1544 C CA . ARG B 1 89 ? -5.965 -3.986 -4.418 1 96.94 89 ARG B CA 1
ATOM 1545 C C . ARG B 1 89 ? -5.859 -5.176 -5.367 1 96.94 89 ARG B C 1
ATOM 1547 O O . ARG B 1 89 ? -6.621 -5.277 -6.332 1 96.94 89 ARG B O 1
ATOM 1554 N N . LEU B 1 90 ? -4.914 -6.027 -5.121 1 97.06 90 LEU B N 1
ATOM 1555 C CA . LEU B 1 90 ? -4.73 -7.227 -5.93 1 97.06 90 LEU B CA 1
ATOM 1556 C C . LEU B 1 90 ? -4.793 -8.477 -5.059 1 97.06 90 LEU B C 1
ATOM 1558 O O . LEU B 1 90 ? -4.125 -8.562 -4.027 1 97.06 90 LEU B O 1
ATOM 1562 N N . ILE B 1 91 ? -5.66 -9.422 -5.477 1 98.19 91 ILE B N 1
ATOM 1563 C CA . ILE B 1 91 ? -5.801 -10.688 -4.766 1 98.19 91 ILE B CA 1
ATOM 1564 C C . ILE B 1 91 ? -5.258 -11.828 -5.629 1 98.19 91 ILE B C 1
ATOM 1566 O O . ILE B 1 91 ? -5.715 -12.031 -6.754 1 98.19 91 ILE B O 1
ATOM 1570 N N . ILE B 1 92 ? -4.262 -12.547 -5.102 1 97.81 92 ILE B N 1
ATOM 1571 C CA . ILE B 1 92 ? -3.605 -13.617 -5.844 1 97.81 92 ILE B CA 1
ATOM 1572 C C . ILE B 1 92 ? -3.807 -14.945 -5.117 1 97.81 92 ILE B C 1
ATOM 1574 O O . ILE B 1 92 ? -3.482 -15.07 -3.934 1 97.81 92 ILE B O 1
ATOM 1578 N N . PRO B 1 93 ? -4.316 -15.93 -5.789 1 98.38 93 PRO B N 1
ATOM 1579 C CA . PRO B 1 93 ? -4.297 -17.25 -5.152 1 98.38 93 PRO B CA 1
ATOM 1580 C C . PRO B 1 93 ? -2.887 -17.703 -4.785 1 98.38 93 PRO B C 1
ATOM 1582 O O . PRO B 1 93 ? -1.94 -17.453 -5.539 1 98.38 93 PRO B O 1
ATOM 1585 N N . LEU B 1 94 ? -2.791 -18.344 -3.646 1 98.25 94 LEU B N 1
ATOM 1586 C CA . LEU B 1 94 ? -1.486 -18.797 -3.176 1 98.25 94 LEU B CA 1
ATOM 1587 C C . LEU B 1 94 ? -0.811 -19.688 -4.215 1 98.25 94 LEU B C 1
ATOM 1589 O O . LEU B 1 94 ? 0.412 -19.641 -4.371 1 98.25 94 LEU B O 1
ATOM 1593 N N . THR B 1 95 ? -1.593 -20.453 -4.965 1 96.25 95 THR B N 1
ATOM 1594 C CA . THR B 1 95 ? -1.049 -21.391 -5.938 1 96.25 95 THR B CA 1
ATOM 1595 C C . THR B 1 95 ? -0.394 -20.641 -7.102 1 96.25 95 THR B C 1
ATOM 1597 O O . THR B 1 95 ? 0.4 -21.234 -7.844 1 96.25 95 THR B O 1
ATOM 1600 N N . PHE B 1 96 ? -0.702 -19.406 -7.316 1 96.94 96 PHE B N 1
ATOM 1601 C CA . PHE B 1 96 ? -0.137 -18.625 -8.406 1 96.94 96 PHE B CA 1
ATOM 1602 C C . PHE B 1 96 ? 1.138 -17.906 -7.961 1 96.94 96 PHE B C 1
ATOM 16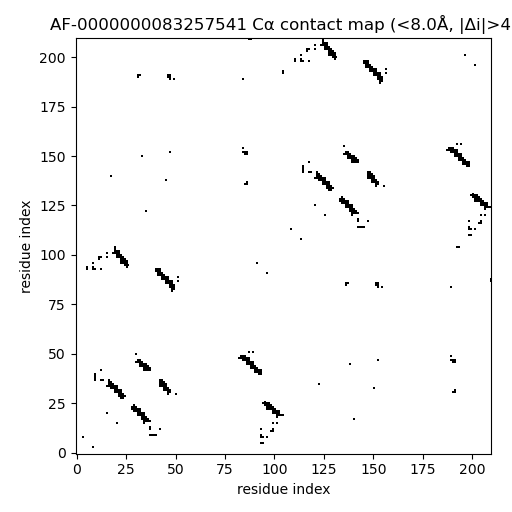04 O O . PHE B 1 96 ? 1.824 -17.281 -8.773 1 96.94 96 PHE B O 1
ATOM 1611 N N . VAL B 1 97 ? 1.473 -18.031 -6.688 1 97.62 97 VAL B N 1
ATOM 1612 C CA . VAL B 1 97 ? 2.688 -17.391 -6.184 1 97.62 97 VAL B CA 1
ATOM 1613 C C . VAL B 1 97 ? 3.879 -18.328 -6.387 1 97.62 97 VAL B C 1
ATOM 1615 O O . VAL B 1 97 ? 3.869 -19.469 -5.91 1 97.62 97 VAL B O 1
ATOM 1618 N N . ALA B 1 98 ? 4.812 -17.859 -7.059 1 97.31 98 ALA B N 1
ATOM 1619 C CA . ALA B 1 98 ? 6.035 -18.625 -7.254 1 97.31 98 ALA B CA 1
ATOM 1620 C C . ALA B 1 98 ? 7.09 -18.266 -6.215 1 97.31 98 ALA B C 1
ATOM 1622 O O . ALA B 1 98 ? 7.805 -19.125 -5.715 1 97.31 98 ALA B O 1
ATOM 1623 N N . ALA B 1 99 ? 7.148 -16.984 -5.895 1 97.75 99 ALA B N 1
ATOM 1624 C CA . ALA B 1 99 ? 8.141 -16.516 -4.93 1 97.75 99 ALA B CA 1
ATOM 1625 C C . ALA B 1 99 ? 7.766 -15.133 -4.391 1 97.75 99 ALA B C 1
ATOM 1627 O O . ALA B 1 99 ? 7.016 -14.391 -5.031 1 97.75 99 ALA B O 1
ATOM 1628 N N . LEU B 1 100 ? 8.227 -14.844 -3.25 1 98.06 100 LEU B N 1
ATOM 1629 C CA . LEU B 1 100 ? 8.172 -13.516 -2.652 1 98.06 100 LEU B CA 1
ATOM 1630 C C . LEU B 1 100 ? 9.547 -13.094 -2.146 1 98.06 100 LEU B C 1
ATOM 1632 O O . LEU B 1 100 ? 10.273 -13.898 -1.553 1 98.06 100 LEU B O 1
ATOM 1636 N N . SER B 1 101 ? 9.867 -11.891 -2.406 1 97.88 101 SER B N 1
ATOM 1637 C CA . SER B 1 101 ? 11.094 -11.32 -1.859 1 97.88 101 SER B CA 1
ATOM 1638 C C . SER B 1 101 ? 10.852 -9.93 -1.282 1 97.88 101 SER B C 1
ATOM 1640 O O . SER B 1 101 ? 10 -9.188 -1.779 1 97.88 101 SER B O 1
ATOM 1642 N N . LEU B 1 102 ? 11.641 -9.648 -0.262 1 97.44 102 LEU B N 1
ATOM 1643 C CA . LEU B 1 102 ? 11.508 -8.359 0.412 1 97.44 102 LEU B CA 1
ATOM 1644 C C . LEU B 1 102 ? 12.062 -7.234 -0.45 1 97.44 102 LEU B C 1
ATOM 1646 O O . LEU B 1 102 ? 13.133 -7.375 -1.05 1 97.44 102 LEU B O 1
ATOM 1650 N N . LEU B 1 103 ? 11.305 -6.117 -0.554 1 95.88 103 LEU B N 1
ATOM 1651 C CA . LEU B 1 103 ? 11.789 -4.895 -1.184 1 95.88 103 LEU B CA 1
ATOM 1652 C C . LEU B 1 103 ? 12.062 -3.814 -0.14 1 95.88 103 LEU B C 1
ATOM 1654 O O . LEU B 1 103 ? 11.203 -3.539 0.707 1 95.88 103 LEU B O 1
ATOM 1658 N N . PRO B 1 104 ? 13.258 -3.236 -0.209 1 92.44 104 PRO B N 1
ATOM 1659 C CA . PRO B 1 104 ? 13.484 -2.092 0.677 1 92.44 104 PRO B CA 1
ATOM 1660 C C . PRO B 1 104 ? 12.664 -0.867 0.282 1 92.44 104 PRO B C 1
ATOM 1662 O O . PRO B 1 104 ? 12.289 -0.718 -0.884 1 92.44 104 PRO B O 1
ATOM 1665 N N . TRP B 1 105 ? 12.336 -0.014 1.261 1 89.06 105 TRP B N 1
ATOM 1666 C CA . TRP B 1 105 ? 11.602 1.213 0.967 1 89.06 105 TRP B CA 1
ATOM 1667 C C . TRP B 1 105 ? 12.531 2.273 0.378 1 89.06 105 TRP B C 1
ATOM 1669 O O . TRP B 1 105 ? 13.719 2.314 0.7 1 89.06 105 TRP B O 1
#

Nearest PDB structures (foldseek):
  1y96-assembly1_A  TM=7.021E-01  e=4.291E-02  Homo sapiens
  7zs0-assembly1_A  TM=6.405E-01  e=3.348E-02  Candidatus Kuenenia
  4noy-assembly1_A  TM=6.945E-01  e=7.497E-02  Listeria monocytogenes
  4x9c-assembly1_C  TM=9.078E-01  e=6.170E-01  Methanocaldococcus jannaschii
  5ejl-assembly1_A  TM=6.720E-01  e=7.432E-01  Klebsiella pneumoniae

Organism: NCBI:txid94136